Protein AF-0000000084832761 (afdb_homodimer)

Nearest PDB structures (foldseek):
  3ec8-assembly1_A  TM=8.505E-01  e=4.143E-14  Homo sapiens
  5kho-assembly1_B  TM=9.177E-01  e=2.989E-11  Homo sapiens
  5khq-assembly1_A  TM=9.335E-01  e=3.124E-09  Homo sapiens
  1wxa-assembly1_A  TM=7.661E-01  e=5.874E-05  Mus musculus
  7kcn-assembly1_A-2  TM=3.918E-01  e=4.429E+00  synthetic construct

Organism: Latimeria chalumnae (NCBI:txid7897)

InterPro domains:
  IPR000159 Ras-associating domain [PF00788] (60-158)
  IPR000159 Ras-associating domain [PS50200] (59-162)
  IPR000159 Ras-associating domain [SM00314] (59-162)
  IPR029071 Ubiquitin-like domain superfamily [SSF54236] (56-161)
  IPR052072 Vascular development regulator domain-containing protein [PTHR16027] (45-172)

pLDDT: mean 71.67, std 29.19, range [17.89, 98.12]

Radius of gyration: 39.28 Å; Cα contacts (8 Å, |Δi|>4): 521; chains: 2; bounding box: 71×228×61 Å

Structure (mmCIF, N/CA/C/O backbone):
data_AF-0000000084832761-model_v1
#
loop_
_entity.id
_entity.type
_entity.pdbx_description
1 polymer 'Ras-associating domain-containing protein'
#
loop_
_atom_site.group_PDB
_atom_site.id
_atom_site.type_symbol
_atom_site.label_atom_id
_atom_site.label_alt_id
_atom_site.label_comp_id
_atom_site.label_asym_id
_atom_site.label_entity_id
_atom_site.label_seq_id
_atom_site.pdbx_PDB_ins_code
_atom_site.Cartn_x
_atom_site.Cartn_y
_atom_site.Cartn_z
_atom_site.occupancy
_atom_site.B_iso_or_equiv
_atom_site.auth_seq_id
_atom_site.auth_comp_id
_atom_site.auth_asym_id
_atom_site.auth_atom_id
_atom_site.pdbx_PDB_model_num
ATOM 1 N N . MET A 1 1 ? 9.859 116.062 -25.422 1 20.66 1 MET A N 1
ATOM 2 C CA . MET A 1 1 ? 10.609 115.938 -26.672 1 20.66 1 MET A CA 1
ATOM 3 C C . MET A 1 1 ? 10.625 114.5 -27.125 1 20.66 1 MET A C 1
ATOM 5 O O . MET A 1 1 ? 9.57 113.875 -27.234 1 20.66 1 MET A O 1
ATOM 9 N N . PHE A 1 2 ? 11.93 114.125 -27.156 1 18.81 2 PHE A N 1
ATOM 10 C CA . PHE A 1 2 ? 12.578 113.312 -28.156 1 18.81 2 PHE A CA 1
ATOM 11 C C . PHE A 1 2 ? 12.016 111.875 -28.125 1 18.81 2 PHE A C 1
ATOM 13 O O . PHE A 1 2 ? 11.375 111.5 -27.156 1 18.81 2 PHE A O 1
ATOM 20 N N . TYR A 1 3 ? 12.914 111 -28.578 1 19.19 3 TYR A N 1
ATOM 21 C CA . TYR A 1 3 ? 13.156 110.125 -29.734 1 19.19 3 TYR A CA 1
ATOM 22 C C . TYR A 1 3 ? 12.898 108.688 -29.391 1 19.19 3 TYR A C 1
ATOM 24 O O . TYR A 1 3 ? 12.164 108 -30.109 1 19.19 3 TYR A O 1
ATOM 32 N N . GLY A 1 4 ? 13.953 108.062 -28.781 1 19.3 4 GLY A N 1
ATOM 33 C CA . GLY A 1 4 ? 14.781 107 -29.391 1 19.3 4 GLY A CA 1
ATOM 34 C C . GLY A 1 4 ? 14.109 105.625 -29.406 1 19.3 4 GLY A C 1
ATOM 35 O O . GLY A 1 4 ? 13.07 105.438 -28.781 1 19.3 4 GLY A O 1
ATOM 36 N N . SER A 1 5 ? 14.977 104.562 -29.25 1 21.53 5 SER A N 1
ATOM 37 C CA . SER A 1 5 ? 15.469 103.5 -30.125 1 21.53 5 SER A CA 1
ATOM 38 C C . SER A 1 5 ? 14.633 102.25 -30 1 21.53 5 SER A C 1
ATOM 40 O O . SER A 1 5 ? 13.68 102.188 -29.219 1 21.53 5 SER A O 1
ATOM 42 N N . PRO A 1 6 ? 15.43 101.125 -29.594 1 25.83 6 PRO A N 1
ATOM 43 C CA . PRO A 1 6 ? 15.773 99.938 -30.312 1 25.83 6 PRO A CA 1
ATOM 44 C C . PRO A 1 6 ? 14.773 98.812 -30.062 1 25.83 6 PRO A C 1
ATOM 46 O O . PRO A 1 6 ? 14.148 98.75 -29 1 25.83 6 PRO A O 1
ATOM 49 N N . MET A 1 7 ? 14.398 98.062 -31.094 1 25.31 7 MET A N 1
ATOM 50 C CA . MET A 1 7 ? 13.414 97.125 -31.625 1 25.31 7 MET A CA 1
ATOM 51 C C . MET A 1 7 ? 13.602 95.75 -31.047 1 25.31 7 MET A C 1
ATOM 53 O O . MET A 1 7 ? 12.914 94.812 -31.438 1 25.31 7 MET A O 1
ATOM 57 N N . SER A 1 8 ? 14.734 95.562 -30.219 1 22.39 8 SER A N 1
ATOM 58 C CA . SER A 1 8 ? 15.344 94.25 -30.438 1 22.39 8 SER A CA 1
ATOM 59 C C . SER A 1 8 ? 14.312 93.125 -30.359 1 22.39 8 SER A C 1
ATOM 61 O O . SER A 1 8 ? 13.305 93.25 -29.656 1 22.39 8 SER A O 1
ATOM 63 N N . MET A 1 9 ? 14.633 92 -30.938 1 23.59 9 MET A N 1
ATOM 64 C CA . MET A 1 9 ? 14.188 90.938 -31.766 1 23.59 9 MET A CA 1
ATOM 65 C C . MET A 1 9 ? 13.602 89.812 -30.906 1 23.59 9 MET A C 1
ATOM 67 O O . MET A 1 9 ? 12.703 89.062 -31.359 1 23.59 9 MET A O 1
ATOM 71 N N . SER A 1 10 ? 14.273 89.438 -29.734 1 25.17 10 SER A N 1
ATOM 72 C CA . SER A 1 10 ? 14.602 88 -29.719 1 25.17 10 SER A CA 1
ATOM 73 C C . SER A 1 10 ? 13.336 87.125 -29.719 1 25.17 10 SER A C 1
ATOM 75 O O . SER A 1 10 ? 12.312 87.562 -29.172 1 25.17 10 SER A O 1
ATOM 77 N N . PRO A 1 11 ? 13.516 85.812 -30.219 1 28.62 11 PRO A N 1
ATOM 78 C CA . PRO A 1 11 ? 12.703 84.875 -31.031 1 28.62 11 PRO A CA 1
ATOM 79 C C . PRO A 1 11 ? 11.586 84.25 -30.234 1 28.62 11 PRO A C 1
ATOM 81 O O . PRO A 1 11 ? 10.414 84.312 -30.609 1 28.62 11 PRO A O 1
ATOM 84 N N . PRO A 1 12 ? 11.922 82.938 -29.75 1 28.67 12 PRO A N 1
ATOM 85 C CA . PRO A 1 12 ? 11.289 81.688 -30.172 1 28.67 12 PRO A CA 1
ATOM 86 C C . PRO A 1 12 ? 10.047 81.312 -29.344 1 28.67 12 PRO A C 1
ATOM 88 O O . PRO A 1 12 ? 9.867 81.875 -28.25 1 28.67 12 PRO A O 1
ATOM 91 N N . PHE A 1 13 ? 9.297 80.312 -29.875 1 23.81 13 PHE A N 1
ATOM 92 C CA . PHE A 1 13 ? 7.969 79.688 -29.938 1 23.81 13 PHE A CA 1
ATOM 93 C C . PHE A 1 13 ? 7.625 79 -28.625 1 23.81 13 PHE A C 1
ATOM 95 O O . PHE A 1 13 ? 8.477 78.312 -28.016 1 23.81 13 PHE A O 1
ATOM 102 N N . LYS A 1 14 ? 6.715 79.5 -27.906 1 25.25 14 LYS A N 1
ATOM 103 C CA . LYS A 1 14 ? 5.988 79.312 -26.656 1 25.25 14 LYS A CA 1
ATOM 104 C C . LYS A 1 14 ? 5.281 77.938 -26.656 1 25.25 14 LYS A C 1
ATOM 106 O O . LYS A 1 14 ? 4.102 77.812 -26.328 1 25.25 14 LYS A O 1
ATOM 111 N N . ASN A 1 15 ? 5.887 76.875 -27.391 1 22.03 15 ASN A N 1
ATOM 112 C CA . ASN A 1 15 ? 5.02 75.75 -27.594 1 22.03 15 ASN A CA 1
ATOM 113 C C . ASN A 1 15 ? 4.48 75.188 -26.281 1 22.03 15 ASN A C 1
ATOM 115 O O . ASN A 1 15 ? 5.23 74.625 -25.484 1 22.03 15 ASN A O 1
ATOM 119 N N . LYS A 1 16 ? 3.639 75.812 -25.609 1 25.03 16 LYS A N 1
ATOM 120 C CA . LYS A 1 16 ? 3.092 75.5 -24.297 1 25.03 16 LYS A CA 1
ATOM 121 C C . LYS A 1 16 ? 2.35 74.125 -24.344 1 25.03 16 LYS A C 1
ATOM 123 O O . LYS A 1 16 ? 1.482 73.875 -23.516 1 25.03 16 LYS A O 1
ATOM 128 N N . PHE A 1 17 ? 2.5 73.312 -25.469 1 25.95 17 PHE A N 1
ATOM 129 C CA . PHE A 1 17 ? 1.495 72.25 -25.578 1 25.95 17 PHE A CA 1
ATOM 130 C C . PHE A 1 17 ? 1.345 71.5 -24.266 1 25.95 17 PHE A C 1
ATOM 132 O O . PHE A 1 17 ? 2.336 71.062 -23.672 1 25.95 17 PHE A O 1
ATOM 139 N N . LYS A 1 18 ? 0.222 71.625 -23.609 1 24.86 18 LYS A N 1
ATOM 140 C CA . LYS A 1 18 ? -0.462 71.188 -22.391 1 24.86 18 LYS A CA 1
ATOM 141 C C . LYS A 1 18 ? -0.295 69.688 -22.156 1 24.86 18 LYS A C 1
ATOM 143 O O . LYS A 1 18 ? 0.035 68.938 -23.078 1 24.86 18 LYS A O 1
ATOM 148 N N . ARG A 1 19 ? -1.208 69.062 -21.172 1 25.25 19 ARG A N 1
ATOM 149 C CA . ARG A 1 19 ? -1.372 68.312 -19.953 1 25.25 19 ARG A CA 1
ATOM 150 C C . ARG A 1 19 ? -1.728 66.875 -20.25 1 25.25 19 ARG A C 1
ATOM 152 O O . ARG A 1 19 ? -2.053 66.125 -19.344 1 25.25 19 ARG A O 1
ATOM 159 N N . GLN A 1 20 ? -1.959 66.438 -21.453 1 22.81 20 GLN A N 1
ATOM 160 C CA . GLN A 1 20 ? -2.908 65.312 -21.594 1 22.81 20 GLN A CA 1
ATOM 161 C C . GLN A 1 20 ? -2.418 64.062 -20.844 1 22.81 20 GLN A C 1
ATOM 163 O O . GLN A 1 20 ? -3.186 63.156 -20.609 1 22.81 20 GLN A O 1
ATOM 168 N N . SER A 1 21 ? -1.138 63.812 -20.781 1 22.41 21 SER A N 1
ATOM 169 C CA . SER A 1 21 ? -0.785 62.438 -21.062 1 22.41 21 SER A CA 1
ATOM 170 C C . SER A 1 21 ? -1.467 61.469 -20.078 1 22.41 21 SER A C 1
ATOM 172 O O . SER A 1 21 ? -2.18 60.562 -20.484 1 22.41 21 SER A O 1
ATOM 174 N N . ARG A 1 22 ? -0.544 60.531 -19.391 1 24.66 22 ARG A N 1
ATOM 175 C CA . ARG A 1 22 ? -0.3 59.094 -19.219 1 24.66 22 ARG A CA 1
ATOM 176 C C . ARG A 1 22 ? -0.946 58.594 -17.953 1 24.66 22 ARG A C 1
ATOM 178 O O . ARG A 1 22 ? -0.439 58.812 -16.844 1 24.66 22 ARG A O 1
ATOM 185 N N . THR A 1 23 ? -2.119 58.812 -17.656 1 26.36 23 THR A N 1
ATOM 186 C CA . THR A 1 23 ? -2.682 58.219 -16.438 1 26.36 23 THR A CA 1
ATOM 187 C C . THR A 1 23 ? -2.422 56.719 -16.391 1 26.36 23 THR A C 1
ATOM 189 O O . THR A 1 23 ? -2.902 55.969 -17.25 1 26.36 23 THR A O 1
ATOM 192 N N . PHE A 1 24 ? -1.288 56.25 -16 1 24.88 24 PHE A N 1
ATOM 193 C CA . PHE A 1 24 ? -0.752 54.906 -15.734 1 24.88 24 PHE A CA 1
ATOM 194 C C . PHE A 1 24 ? -1.707 54.125 -14.859 1 24.88 24 PHE A C 1
ATOM 196 O O . PHE A 1 24 ? -2.131 54.594 -13.797 1 24.88 24 PHE A O 1
ATOM 203 N N . THR A 1 25 ? -2.578 53.188 -15.477 1 26.41 25 THR A N 1
ATOM 204 C CA . THR A 1 25 ? -3.355 52.031 -15.016 1 26.41 25 THR A CA 1
ATOM 205 C C . THR A 1 25 ? -2.602 51.281 -13.938 1 26.41 25 THR A C 1
ATOM 207 O O . THR A 1 25 ? -1.566 50.656 -14.203 1 26.41 25 THR A O 1
ATOM 210 N N . GLN A 1 26 ? -2.385 51.844 -12.781 1 23.44 26 GLN A N 1
ATOM 211 C CA . GLN A 1 26 ? -1.93 51.125 -11.594 1 23.44 26 GLN A CA 1
ATOM 212 C C . GLN A 1 26 ? -2.57 49.75 -11.516 1 23.44 26 GLN A C 1
ATOM 214 O O . GLN A 1 26 ? -3.795 49.625 -11.445 1 23.44 26 GLN A O 1
ATOM 219 N N . VAL A 1 27 ? -2.074 48.719 -12.18 1 27.94 27 VAL A N 1
ATOM 220 C CA . VAL A 1 27 ? -2.195 47.281 -12.055 1 27.94 27 VAL A CA 1
ATOM 221 C C . VAL A 1 27 ? -2.209 46.875 -10.578 1 27.94 27 VAL A C 1
ATOM 223 O O . VAL A 1 27 ? -1.194 47 -9.891 1 27.94 27 VAL A O 1
ATOM 226 N N . LEU A 1 28 ? -3.211 47.219 -9.797 1 25.67 28 LEU A N 1
ATOM 227 C CA . LEU A 1 28 ? -3.486 46.719 -8.461 1 25.67 28 LEU A CA 1
ATOM 228 C C . LEU A 1 28 ? -3.162 45.219 -8.375 1 25.67 28 LEU A C 1
ATOM 230 O O . LEU A 1 28 ? -3.783 44.406 -9.062 1 25.67 28 LEU A O 1
ATOM 234 N N . ASN A 1 29 ? -1.896 44.875 -8.195 1 26.03 29 ASN A N 1
ATOM 235 C CA . ASN A 1 29 ? -1.322 43.625 -7.695 1 26.03 29 ASN A CA 1
ATOM 236 C C . ASN A 1 29 ? -2.131 43.062 -6.527 1 26.03 29 ASN A C 1
ATOM 238 O O . ASN A 1 29 ? -2.203 43.688 -5.465 1 26.03 29 ASN A O 1
ATOM 242 N N . ARG A 1 30 ? -3.342 42.406 -6.773 1 25.52 30 ARG A N 1
ATOM 243 C CA . ARG A 1 30 ? -4.152 41.531 -5.914 1 25.52 30 ARG A CA 1
ATOM 244 C C . ARG A 1 30 ? -3.279 40.719 -4.973 1 25.52 30 ARG A C 1
ATOM 246 O O . ARG A 1 30 ? -2.578 39.812 -5.41 1 25.52 30 ARG A O 1
ATOM 253 N N . THR A 1 31 ? -2.631 41.344 -4.062 1 27.92 31 THR A N 1
ATOM 254 C CA . THR A 1 31 ? -2.082 40.719 -2.875 1 27.92 31 THR A CA 1
ATOM 255 C C . THR A 1 31 ? -3.092 39.719 -2.275 1 27.92 31 THR A C 1
ATOM 257 O O . THR A 1 31 ? -4.172 40.125 -1.84 1 27.92 31 THR A O 1
ATOM 260 N N . LEU A 1 32 ? -3.26 38.531 -2.854 1 28.3 32 LEU A N 1
ATOM 261 C CA . LEU A 1 32 ? -3.959 37.344 -2.34 1 28.3 32 LEU A CA 1
ATOM 262 C C . LEU A 1 32 ? -3.76 37.219 -0.833 1 28.3 32 LEU A C 1
ATOM 264 O O . LEU A 1 32 ? -2.66 36.906 -0.374 1 28.3 32 LEU A O 1
ATOM 268 N N . SER A 1 33 ? -4.219 38.094 -0.052 1 26.86 33 SER A N 1
ATOM 269 C CA . SER A 1 33 ? -4.266 38 1.402 1 26.86 33 SER A CA 1
ATOM 270 C C . SER A 1 33 ? -4.805 36.625 1.847 1 26.86 33 SER A C 1
ATOM 272 O O . SER A 1 33 ? -5.867 36.219 1.393 1 26.86 33 SER A O 1
ATOM 274 N N . TYR A 1 34 ? -4.004 35.656 2.309 1 25.69 34 TYR A N 1
ATOM 275 C CA . TYR A 1 34 ? -3.986 34.344 2.955 1 25.69 34 TYR A CA 1
ATOM 276 C C . TYR A 1 34 ? -4.969 34.312 4.117 1 25.69 34 TYR A C 1
ATOM 278 O O . TYR A 1 34 ? -5.102 33.281 4.785 1 25.69 34 TYR A O 1
ATOM 286 N N . ARG A 1 35 ? -5.566 35.281 4.793 1 26.88 35 ARG A N 1
ATOM 287 C CA . ARG A 1 35 ? -6.324 35.25 6.039 1 26.88 35 ARG A CA 1
ATOM 288 C C . ARG A 1 35 ? -7.652 34.531 5.848 1 26.88 35 ARG A C 1
ATOM 290 O O . ARG A 1 35 ? -8.156 33.875 6.777 1 26.88 35 ARG A O 1
ATOM 297 N N . ASP A 1 36 ? -8.539 35.031 4.945 1 30.02 36 ASP A N 1
ATOM 298 C CA . ASP A 1 36 ? -9.977 34.812 5.047 1 30.02 36 ASP A CA 1
ATOM 299 C C . ASP A 1 36 ? -10.32 33.312 4.871 1 30.02 36 ASP A C 1
ATOM 301 O O . ASP A 1 36 ? -11.477 32.969 4.594 1 30.02 36 ASP A O 1
ATOM 305 N N . ARG A 1 37 ? -9.555 32.5 4.348 1 29 37 ARG A N 1
ATOM 306 C CA . ARG A 1 37 ? -10.117 31.188 4.121 1 29 37 ARG A CA 1
ATOM 307 C C . ARG A 1 37 ? -10.555 30.547 5.434 1 29 37 ARG A C 1
ATOM 309 O O . ARG A 1 37 ? -10.352 29.359 5.648 1 29 37 ARG A O 1
ATOM 316 N N . CYS A 1 38 ? -10.867 31.297 6.527 1 28.33 38 CYS A N 1
ATOM 317 C CA . CYS A 1 38 ? -11.281 30.734 7.812 1 28.33 38 CYS A CA 1
ATOM 318 C C . CYS A 1 38 ? -12.586 29.953 7.68 1 28.33 38 CYS A C 1
ATOM 320 O O . CYS A 1 38 ? -12.688 28.828 8.141 1 28.33 38 CYS A O 1
ATOM 322 N N . SER A 1 39 ? -13.93 30.531 7.926 1 28.84 39 SER A N 1
ATOM 323 C CA . SER A 1 39 ? -15.07 30.25 8.789 1 28.84 39 SER A CA 1
ATOM 324 C C . SER A 1 39 ? -16 29.219 8.141 1 28.84 39 SER A C 1
ATOM 326 O O . SER A 1 39 ? -16.453 28.281 8.805 1 28.84 39 SER A O 1
ATOM 328 N N . VAL A 1 40 ? -17.016 29.719 7.266 1 31.31 40 VAL A N 1
ATOM 329 C CA . VAL A 1 40 ? -18.406 29.266 7.148 1 31.31 40 VAL A CA 1
ATOM 330 C C . VAL A 1 40 ? -18.422 27.906 6.426 1 31.31 40 VAL A C 1
ATOM 332 O O . VAL A 1 40 ? -19.453 27.531 5.844 1 31.31 40 VAL A O 1
ATOM 335 N N . ALA A 1 41 ? -17.469 27.328 5.906 1 31.58 41 ALA A N 1
ATOM 336 C CA . ALA A 1 41 ? -17.766 26.172 5.055 1 31.58 41 ALA A CA 1
ATOM 337 C C . ALA A 1 41 ? -18.578 25.125 5.809 1 31.58 41 ALA A C 1
ATOM 339 O O . ALA A 1 41 ? -18.203 24.719 6.91 1 31.58 41 ALA A O 1
ATOM 340 N N . GLY A 1 42 ? -19.875 25.031 5.723 1 32.91 42 GLY A N 1
ATOM 341 C CA . GLY A 1 42 ? -20.75 23.969 6.195 1 32.91 42 GLY A CA 1
ATOM 342 C C . GLY A 1 42 ? -20.078 22.609 6.227 1 32.91 42 GLY A C 1
ATOM 343 O O . GLY A 1 42 ? -19.578 22.141 5.203 1 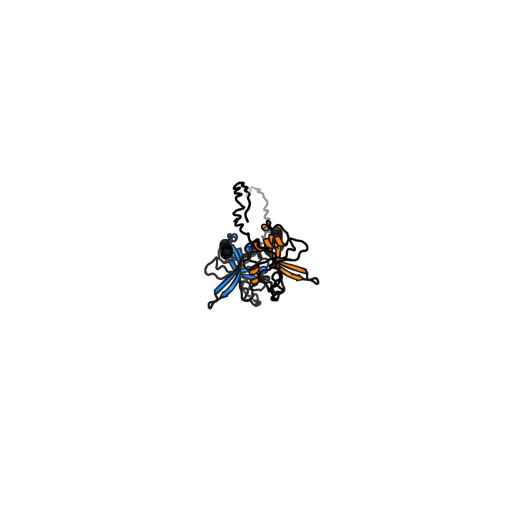32.91 42 GLY A O 1
ATOM 344 N N . ILE A 1 43 ? -19.391 22.172 7.305 1 35.03 43 ILE A N 1
ATOM 345 C CA . ILE A 1 43 ? -18.766 20.938 7.758 1 35.03 43 ILE A CA 1
ATOM 346 C C . ILE A 1 43 ? -19.609 19.75 7.328 1 35.03 43 ILE A C 1
ATOM 348 O O . ILE A 1 43 ? -20.719 19.547 7.844 1 35.03 43 ILE A O 1
ATOM 352 N N . ILE A 1 44 ? -20.109 19.625 6.16 1 37.5 44 ILE A N 1
ATOM 353 C CA . ILE A 1 44 ? -20.734 18.328 5.98 1 37.5 44 ILE A CA 1
ATOM 354 C C . ILE A 1 44 ? -20.078 17.297 6.898 1 37.5 44 ILE A C 1
ATOM 356 O O . ILE A 1 44 ? -18.859 17.141 6.887 1 37.5 44 ILE A O 1
ATOM 360 N N . GLN A 1 45 ? -20.594 17.031 8.086 1 37.97 45 GLN A N 1
ATOM 361 C CA . GLN A 1 45 ? -20.219 16.031 9.07 1 37.97 45 GLN A CA 1
ATOM 362 C C . GLN A 1 45 ? -19.75 14.742 8.383 1 37.97 45 GLN A C 1
ATOM 364 O O . GLN A 1 45 ? -20.562 13.93 7.957 1 37.97 45 GLN A O 1
ATOM 369 N N . VAL A 1 46 ? -19 14.758 7.363 1 44.34 46 VAL A N 1
ATOM 370 C CA . VAL A 1 46 ? -18.438 13.508 6.844 1 44.34 46 VAL A CA 1
ATOM 371 C C . VAL A 1 46 ? -18.031 12.609 8 1 44.34 46 VAL A C 1
ATOM 373 O O . VAL A 1 46 ? -17.281 13.023 8.883 1 44.34 46 VAL A O 1
ATOM 376 N N . ILE A 1 47 ? -18.922 11.812 8.445 1 47.06 47 ILE A N 1
ATOM 377 C CA . ILE A 1 47 ? -18.703 10.828 9.492 1 47.06 47 ILE A CA 1
ATOM 378 C C . ILE A 1 47 ? -17.297 10.234 9.359 1 47.06 47 ILE A C 1
ATOM 380 O O . ILE A 1 47 ? -16.953 9.664 8.32 1 47.06 47 ILE A O 1
ATOM 384 N N . ASP A 1 48 ? -16.328 10.781 10.008 1 57.81 48 ASP A N 1
ATOM 385 C CA . ASP A 1 48 ? -14.938 10.359 10.141 1 57.81 48 ASP A CA 1
ATOM 386 C C . ASP A 1 48 ? -14.852 8.852 10.383 1 57.81 48 ASP A C 1
ATOM 388 O O . ASP A 1 48 ? -15.539 8.32 11.258 1 57.81 48 ASP A O 1
ATOM 392 N N . ASP A 1 49 ? -14.531 8.055 9.32 1 67.88 49 ASP A N 1
ATOM 393 C CA . ASP A 1 49 ? -14.195 6.66 9.578 1 67.88 49 ASP A CA 1
ATOM 394 C C . ASP A 1 49 ? -13.148 6.547 10.68 1 67.88 49 ASP A C 1
ATOM 396 O O . ASP A 1 49 ? -12.008 6.992 10.508 1 67.88 49 ASP A O 1
ATOM 400 N N . PRO A 1 50 ? -13.562 6.098 11.875 1 74.5 50 PRO A N 1
ATOM 401 C CA . PRO A 1 50 ? -12.625 5.992 12.992 1 74.5 50 PRO A CA 1
ATOM 402 C C . PRO A 1 50 ? -11.367 5.203 12.641 1 74.5 50 PRO A C 1
ATOM 404 O O . PRO A 1 50 ? -10.344 5.324 13.32 1 74.5 50 PRO A O 1
ATOM 407 N N . ALA A 1 51 ? -11.477 4.445 11.5 1 84.69 51 ALA A N 1
ATOM 408 C CA . ALA A 1 51 ? -10.32 3.641 11.117 1 84.69 51 ALA A CA 1
ATOM 409 C C . ALA A 1 51 ? -9.32 4.469 10.312 1 84.69 51 ALA A C 1
ATOM 411 O O . ALA A 1 51 ? -8.18 4.055 10.125 1 84.69 51 ALA A O 1
ATOM 412 N N . GLU A 1 52 ? -9.836 5.605 9.852 1 82.12 52 GLU A N 1
ATOM 413 C CA . GLU A 1 52 ? -8.945 6.492 9.102 1 82.12 52 GLU A CA 1
ATOM 414 C C . GLU A 1 52 ? -8.531 7.695 9.945 1 82.12 52 GLU A C 1
ATOM 416 O O . GLU A 1 52 ? -9.18 8.742 9.906 1 82.12 52 GLU A O 1
ATOM 421 N N . LEU A 1 53 ? -7.387 7.609 10.523 1 78.12 53 LEU A N 1
ATOM 422 C CA . LEU A 1 53 ? -6.98 8.625 11.492 1 78.12 53 LEU A CA 1
ATOM 423 C C . LEU A 1 53 ? -6.422 9.852 10.781 1 78.12 53 LEU A C 1
ATOM 425 O O . LEU A 1 53 ? -6.32 10.93 11.383 1 78.12 53 LEU A O 1
ATOM 429 N N . SER A 1 54 ? -6.188 9.617 9.492 1 77.62 54 SER A N 1
ATOM 430 C CA . SER A 1 54 ? -5.539 10.703 8.766 1 77.62 54 SER A CA 1
ATOM 431 C C . SER A 1 54 ? -6.559 11.523 7.973 1 77.62 54 SER A C 1
ATOM 433 O O . SER A 1 54 ? -6.238 12.602 7.469 1 77.62 54 SER A O 1
ATOM 435 N N . THR A 1 55 ? -7.617 11 7.391 1 69.12 55 THR A N 1
ATOM 436 C CA . THR A 1 55 ? -8.445 11.766 6.465 1 69.12 55 THR A CA 1
ATOM 437 C C . THR A 1 55 ? -9.812 12.055 7.082 1 69.12 55 THR A C 1
ATOM 439 O O . THR A 1 55 ? -10.352 11.234 7.824 1 69.12 55 THR A O 1
ATOM 442 N N . GLN A 1 56 ? -10.094 13.312 7.012 1 53.91 56 GLN A N 1
ATOM 443 C CA . GLN A 1 56 ? -11.492 13.695 7.176 1 53.91 56 GLN A CA 1
ATOM 444 C C . GLN A 1 56 ? -12.234 13.625 5.844 1 53.91 56 GLN A C 1
ATOM 446 O O . GLN A 1 56 ? -11.719 14.062 4.812 1 53.91 56 GLN A O 1
ATOM 451 N N . ILE A 1 57 ? -12.797 12.453 5.27 1 47.78 57 ILE A N 1
ATOM 452 C CA . ILE A 1 57 ? -13.453 12.133 4.008 1 47.78 57 ILE A CA 1
ATOM 453 C C . ILE A 1 57 ? -13.906 13.422 3.318 1 47.78 57 ILE A C 1
ATOM 455 O O . ILE A 1 57 ? -14.398 13.383 2.188 1 47.78 57 ILE A O 1
ATOM 459 N N . SER A 1 58 ? -14.266 14.492 3.658 1 43.84 58 SER A N 1
ATOM 460 C CA . SER A 1 58 ? -15.008 15.352 2.748 1 43.84 58 SER A CA 1
ATOM 461 C C . SER A 1 58 ? -14.195 15.664 1.496 1 43.84 58 SER A C 1
ATOM 463 O O . SER A 1 58 ? -12.992 15.391 1.444 1 43.84 58 SER A O 1
ATOM 465 N N . ALA A 1 59 ? -14.312 16.781 0.439 1 46.28 59 ALA A N 1
ATOM 466 C CA . ALA A 1 59 ? -13.773 17.375 -0.78 1 46.28 59 ALA A CA 1
ATOM 467 C C . ALA A 1 59 ? -12.242 17.359 -0.771 1 46.28 59 ALA A C 1
ATOM 469 O O . ALA A 1 59 ? -11.625 17.172 0.28 1 46.28 59 ALA A O 1
ATOM 470 N N . PRO A 1 60 ? -11.352 17.922 -1.817 1 54.81 60 PRO A N 1
ATOM 471 C CA . PRO A 1 60 ? -9.969 18.359 -1.689 1 54.81 60 PRO A CA 1
ATOM 472 C C . PRO A 1 60 ? -9.594 18.734 -0.256 1 54.81 60 PRO A C 1
ATOM 474 O O . PRO A 1 60 ? -10.234 19.609 0.343 1 54.81 60 PRO A O 1
ATOM 477 N N . GLY A 1 61 ? -9.016 17.906 0.625 1 72.88 61 GLY A N 1
ATOM 478 C CA . GLY A 1 61 ? -9.156 17.719 2.061 1 72.88 61 GLY A CA 1
ATOM 479 C C . GLY A 1 61 ? -7.848 17.844 2.812 1 72.88 61 GLY A C 1
ATOM 480 O O . GLY A 1 61 ? -6.809 18.141 2.217 1 72.88 61 GLY A O 1
ATOM 481 N N . VAL A 1 62 ? -8.039 17.844 4.004 1 82.19 62 VAL A N 1
ATOM 482 C CA . VAL A 1 62 ? -6.988 17.969 5.012 1 82.19 62 VAL A CA 1
ATOM 483 C C . VAL A 1 62 ? -6.5 16.594 5.434 1 82.19 62 VAL A C 1
ATOM 485 O O . VAL A 1 62 ? -7.301 15.727 5.793 1 82.19 62 VAL A O 1
ATOM 488 N N . LEU A 1 63 ? -5.262 16.328 5.086 1 90.06 63 LEU A N 1
ATOM 489 C CA . LEU A 1 63 ? -4.598 15.117 5.562 1 90.06 63 LEU A CA 1
ATOM 490 C C . LEU A 1 63 ? -3.818 15.398 6.844 1 90.06 63 LEU A C 1
ATOM 492 O O . LEU A 1 63 ? -3.002 16.312 6.895 1 90.06 63 LEU A O 1
ATOM 496 N N . LYS A 1 64 ? -4.191 14.602 7.863 1 91.12 64 LYS A N 1
ATOM 497 C CA . LYS A 1 64 ? -3.404 14.68 9.086 1 91.12 64 LYS A CA 1
ATOM 498 C C . LYS A 1 64 ? -2.137 13.836 8.984 1 91.12 64 LYS A C 1
ATOM 500 O O . LYS A 1 64 ? -2.209 12.625 8.797 1 91.12 64 LYS A O 1
ATOM 505 N N . ILE A 1 65 ? -1.044 14.477 9.047 1 94.69 65 ILE A N 1
ATOM 506 C CA . ILE A 1 65 ? 0.229 13.766 8.953 1 94.69 65 ILE A CA 1
ATOM 507 C C . ILE A 1 65 ? 0.912 13.758 10.32 1 94.69 65 ILE A C 1
ATOM 509 O O . ILE A 1 65 ? 1.232 14.812 10.875 1 94.69 65 ILE A O 1
ATOM 513 N N . PHE A 1 66 ? 1.116 12.547 10.828 1 95 66 PHE A N 1
ATOM 514 C CA . PHE A 1 66 ? 1.718 12.383 12.141 1 95 66 PHE A CA 1
ATOM 515 C C . PHE A 1 66 ? 3.238 12.445 12.055 1 95 66 PHE A C 1
ATOM 517 O O . PHE A 1 66 ? 3.842 11.789 11.203 1 95 66 PHE A O 1
ATOM 524 N N . GLY A 1 67 ? 3.83 13.211 12.828 1 95.12 67 GLY A N 1
ATOM 525 C CA . GLY A 1 67 ? 5.27 13.406 12.789 1 95.12 67 GLY A CA 1
ATOM 526 C C . GLY A 1 67 ? 5.961 13.062 14.094 1 95.12 67 GLY A C 1
ATOM 527 O O . GLY A 1 67 ? 6.938 13.703 14.477 1 95.12 67 GLY A O 1
ATOM 528 N N . ASP A 1 68 ? 5.484 12.078 14.812 1 87.19 68 ASP A N 1
ATOM 529 C CA . ASP A 1 68 ? 6.066 11.672 16.094 1 87.19 68 ASP A CA 1
ATOM 530 C C . ASP A 1 68 ? 7.535 11.281 15.922 1 87.19 68 ASP A C 1
ATOM 532 O O . ASP A 1 68 ? 8.336 11.445 16.844 1 87.19 68 ASP A O 1
ATOM 536 N N . GLY A 1 69 ? 7.906 10.859 14.797 1 83.06 69 GLY A N 1
ATOM 537 C CA . GLY A 1 69 ? 9.266 10.398 14.555 1 83.06 69 GLY A CA 1
ATOM 538 C C . GLY A 1 69 ? 10.219 11.523 14.188 1 83.06 69 GLY A C 1
ATOM 539 O O . GLY A 1 69 ? 11.438 11.328 14.18 1 83.06 69 GLY A O 1
ATOM 540 N N . ILE A 1 70 ? 9.734 12.664 13.922 1 87.75 70 ILE A N 1
ATOM 541 C CA . ILE A 1 70 ? 10.625 13.695 13.414 1 87.75 70 ILE A CA 1
ATOM 542 C C . ILE A 1 70 ? 10.555 14.93 14.32 1 87.75 70 ILE A C 1
ATOM 544 O O . ILE A 1 70 ? 11.406 15.812 14.242 1 87.75 70 ILE A O 1
ATOM 548 N N . CYS A 1 71 ? 9.484 15.039 15.031 1 79.44 71 CYS A N 1
ATOM 549 C CA . CYS A 1 71 ? 9.344 16.156 15.961 1 79.44 71 CYS A CA 1
ATOM 550 C C . CYS A 1 71 ? 8.75 15.688 17.281 1 79.44 71 CYS A C 1
ATOM 552 O O . CYS A 1 71 ? 7.621 15.195 17.328 1 79.44 71 CYS A O 1
ATOM 554 N N . SER A 1 72 ? 9.445 15.828 18.234 1 75.25 72 SER A N 1
ATOM 555 C CA . SER A 1 72 ? 9.023 15.383 19.562 1 75.25 72 SER A CA 1
ATOM 556 C C . SER A 1 72 ? 7.809 16.172 20.047 1 75.25 72 SER A C 1
ATOM 558 O O . SER A 1 72 ? 7.715 17.375 19.812 1 75.25 72 SER A O 1
ATOM 560 N N . GLY A 1 73 ? 6.902 15.375 20.672 1 68.88 73 GLY A N 1
ATOM 561 C CA . GLY A 1 73 ? 5.793 16.031 21.344 1 68.88 73 GLY A CA 1
ATOM 562 C C . GLY A 1 73 ? 4.648 16.391 20.422 1 68.88 73 GLY A C 1
ATOM 563 O O . GLY A 1 73 ? 3.641 16.953 20.859 1 68.88 73 GLY A O 1
ATOM 564 N N . THR A 1 74 ? 4.875 16.156 19.234 1 68.19 74 THR A N 1
ATOM 565 C CA . THR A 1 74 ? 3.828 16.547 18.297 1 68.19 74 THR A CA 1
ATOM 566 C C . THR A 1 74 ? 2.984 15.344 17.891 1 68.19 74 THR A C 1
ATOM 568 O O . THR A 1 74 ? 3.48 14.219 17.844 1 68.19 74 THR A O 1
ATOM 571 N N . ASN A 1 75 ? 1.762 15.781 17.75 1 86.44 75 ASN A N 1
ATOM 572 C CA . ASN A 1 75 ? 0.769 14.812 17.297 1 86.44 75 ASN A CA 1
ATOM 573 C C . ASN A 1 75 ? 0.709 14.75 15.766 1 86.44 75 ASN A C 1
ATOM 575 O O . ASN A 1 75 ? 1.546 14.102 15.133 1 86.44 75 ASN A O 1
ATOM 579 N N . TYR A 1 76 ? -0.075 15.562 15.219 1 92.62 76 TYR A N 1
ATOM 580 C CA . TYR A 1 76 ? -0.172 15.586 13.766 1 92.62 76 TYR A CA 1
ATOM 581 C C . TYR A 1 76 ? -0.279 17.016 13.25 1 92.62 76 TYR A C 1
ATOM 583 O O . TYR A 1 76 ? -0.589 17.938 14.016 1 92.62 76 TYR A O 1
ATOM 591 N N . LYS A 1 77 ? 0.169 17.25 12 1 91.75 77 LYS A N 1
ATOM 592 C CA . LYS A 1 77 ? -0.123 18.469 11.258 1 91.75 77 LYS A CA 1
ATOM 593 C C . LYS A 1 77 ? -1.085 18.203 10.109 1 91.75 77 LYS A C 1
ATOM 595 O O . LYS A 1 77 ? -0.989 17.156 9.445 1 91.75 77 LYS A O 1
ATOM 600 N N . SER A 1 78 ? -1.971 19.281 9.945 1 89 78 SER A N 1
ATOM 601 C CA . SER A 1 78 ? -2.938 19.172 8.852 1 89 78 SER A CA 1
ATOM 602 C C . SER A 1 78 ? -2.375 19.75 7.559 1 89 78 SER A C 1
ATOM 604 O O . SER A 1 78 ? -1.857 20.875 7.547 1 89 78 SER A O 1
ATOM 606 N N . VAL A 1 79 ? -2.471 18.984 6.484 1 91.88 79 VAL A N 1
ATOM 607 C CA . VAL A 1 79 ? -1.993 19.406 5.176 1 91.88 79 VAL A CA 1
ATOM 608 C C . VAL A 1 79 ? -3.109 19.266 4.145 1 91.88 79 VAL A C 1
ATOM 610 O O . VAL A 1 79 ? -3.828 18.25 4.141 1 91.88 79 VAL A O 1
ATOM 613 N N . LEU A 1 80 ? -3.193 20.297 3.289 1 88 80 LEU A N 1
ATOM 614 C CA . LEU A 1 80 ? -4.176 20.188 2.217 1 88 80 LEU A CA 1
ATOM 615 C C . LEU A 1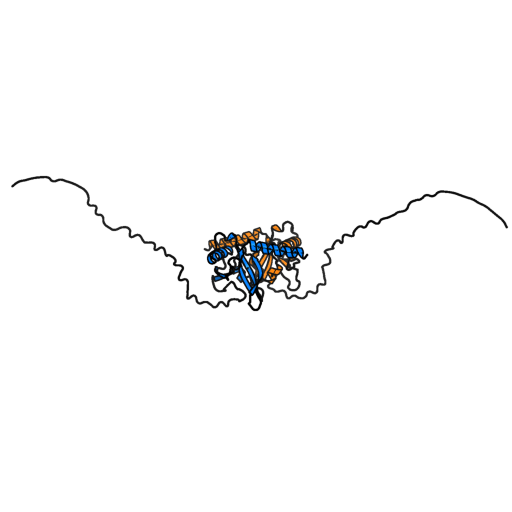 80 ? -3.721 19.172 1.163 1 88 80 LEU A C 1
ATOM 617 O O . LEU A 1 80 ? -2.555 19.188 0.758 1 88 80 LEU A O 1
ATOM 621 N N . ALA A 1 81 ? -4.695 18.375 0.841 1 90.44 81 ALA A N 1
ATOM 622 C CA . ALA A 1 81 ? -4.367 17.344 -0.137 1 90.44 81 ALA A CA 1
ATOM 623 C C . ALA A 1 81 ? -5.539 17.094 -1.083 1 90.44 81 ALA A C 1
ATOM 625 O O . ALA A 1 81 ? -6.699 17.281 -0.711 1 90.44 81 ALA A O 1
ATOM 626 N N . THR A 1 82 ? -5.211 16.734 -2.307 1 86.69 82 THR A N 1
ATOM 627 C CA . THR A 1 82 ? -6.16 16.266 -3.311 1 86.69 82 THR A CA 1
ATOM 628 C C . THR A 1 82 ? -5.84 14.836 -3.734 1 86.69 82 THR A C 1
ATOM 630 O O . THR A 1 82 ? -4.781 14.305 -3.387 1 86.69 82 THR A O 1
ATOM 633 N N . PRO A 1 83 ? -6.738 14.203 -4.367 1 88.38 83 PRO A N 1
ATOM 634 C CA . PRO A 1 83 ? -6.445 12.852 -4.848 1 88.38 83 PRO A CA 1
ATOM 635 C C . PRO A 1 83 ? -5.234 12.797 -5.777 1 88.38 83 PRO A C 1
ATOM 637 O O . PRO A 1 83 ? -4.691 11.719 -6.031 1 88.38 83 PRO A O 1
ATOM 640 N N . TYR A 1 84 ? -4.738 13.922 -6.211 1 89.81 84 TYR A N 1
ATOM 641 C CA . TYR A 1 84 ? -3.639 13.977 -7.164 1 89.81 84 TYR A CA 1
ATOM 642 C C . TYR A 1 84 ? -2.344 14.398 -6.484 1 89.81 84 TYR A C 1
ATOM 644 O O . TYR A 1 84 ? -1.269 14.336 -7.086 1 89.81 84 TYR A O 1
ATOM 652 N N . SER A 1 85 ? -2.482 14.781 -5.234 1 91.75 85 SER A N 1
ATOM 653 C CA . SER A 1 85 ? -1.279 15.18 -4.512 1 91.75 85 SER A CA 1
ATOM 654 C C . SER A 1 85 ? -0.337 14 -4.309 1 91.75 85 SER A C 1
ATOM 656 O O . SER A 1 85 ? -0.766 12.922 -3.896 1 91.75 85 SER A O 1
ATOM 658 N N . SER A 1 86 ? 0.931 14.227 -4.613 1 95.31 86 SER A N 1
ATOM 659 C CA . SER A 1 86 ? 1.925 13.18 -4.422 1 95.31 86 SER A CA 1
ATOM 660 C C . SER A 1 86 ? 2.424 13.141 -2.982 1 95.31 86 SER A C 1
ATOM 662 O O . SER A 1 86 ? 2.32 14.133 -2.26 1 95.31 86 SER A O 1
ATOM 664 N N . ALA A 1 87 ? 2.955 12.023 -2.672 1 97.06 87 ALA A N 1
ATOM 665 C CA . ALA A 1 87 ? 3.527 11.875 -1.337 1 97.06 87 ALA A CA 1
ATOM 666 C C . ALA A 1 87 ? 4.633 12.906 -1.099 1 97.06 87 ALA A C 1
ATOM 668 O O . ALA A 1 87 ? 4.699 13.516 -0.03 1 97.06 87 ALA A O 1
ATOM 669 N N . GLN A 1 88 ? 5.453 13.125 -2.068 1 97.06 88 GLN A N 1
ATOM 670 C CA . GLN A 1 88 ? 6.562 14.055 -1.896 1 97.06 88 GLN A CA 1
ATOM 671 C C . GLN A 1 88 ? 6.059 15.484 -1.684 1 97.06 88 GLN A C 1
ATOM 673 O O . GLN A 1 88 ? 6.617 16.234 -0.875 1 97.06 88 GLN A O 1
ATOM 678 N N . GLU A 1 89 ? 5.004 15.875 -2.383 1 96.25 89 GLU A N 1
ATOM 679 C CA . GLU A 1 89 ? 4.418 17.203 -2.195 1 96.25 89 GLU A CA 1
ATOM 680 C C . GLU A 1 89 ? 3.875 17.359 -0.778 1 96.25 89 GLU A C 1
ATOM 682 O O . GLU A 1 89 ? 4.059 18.422 -0.157 1 96.25 89 GLU A O 1
ATOM 687 N N . LEU A 1 90 ? 3.283 16.328 -0.304 1 96.44 90 LEU A N 1
ATOM 688 C CA . LEU A 1 90 ? 2.691 16.391 1.028 1 96.44 90 LEU A CA 1
ATOM 689 C C . LEU A 1 90 ? 3.771 16.391 2.104 1 96.44 90 LEU A C 1
ATOM 691 O O . LEU A 1 90 ? 3.619 17.031 3.145 1 96.44 90 LEU A O 1
ATOM 695 N N . VAL A 1 91 ? 4.859 15.68 1.834 1 97.88 91 VAL A N 1
ATOM 696 C CA . VAL A 1 91 ? 5.992 15.695 2.752 1 97.88 91 VAL A CA 1
ATOM 697 C C . VAL A 1 91 ? 6.559 17.109 2.854 1 97.88 91 VAL A C 1
ATOM 699 O O . VAL A 1 91 ? 6.82 17.594 3.953 1 97.88 91 VAL A O 1
ATOM 702 N N . LYS A 1 92 ? 6.723 17.75 1.745 1 97.88 92 LYS A N 1
ATOM 703 C CA . LYS A 1 92 ? 7.238 19.125 1.733 1 97.88 92 LYS A CA 1
ATOM 704 C C . LYS A 1 92 ? 6.348 20.047 2.551 1 97.88 92 LYS A C 1
ATOM 706 O O . LYS A 1 92 ? 6.844 20.844 3.361 1 97.88 92 LYS A O 1
ATOM 711 N N . GLU A 1 93 ? 5.062 19.922 2.357 1 96.12 93 GLU A N 1
ATOM 712 C CA . GLU A 1 93 ? 4.105 20.75 3.082 1 96.12 93 GLU A CA 1
ATOM 713 C C . GLU A 1 93 ? 4.125 20.438 4.574 1 96.12 93 GLU A C 1
ATOM 715 O O . GLU A 1 93 ? 4.027 21.344 5.406 1 96.12 93 GLU A O 1
ATOM 720 N N . ALA A 1 94 ? 4.234 19.188 4.902 1 95.81 94 ALA A N 1
ATOM 721 C CA . ALA A 1 94 ? 4.266 18.766 6.305 1 95.81 94 ALA A CA 1
ATOM 722 C C . ALA A 1 94 ? 5.512 19.312 7 1 95.81 94 ALA A C 1
ATOM 724 O O . ALA A 1 94 ? 5.434 19.812 8.125 1 95.81 94 ALA A O 1
ATOM 725 N N . LEU A 1 95 ? 6.645 19.156 6.285 1 96.69 95 LEU A N 1
ATOM 726 C CA . LEU A 1 95 ? 7.883 19.656 6.871 1 96.69 95 LEU A CA 1
ATOM 727 C C . LEU A 1 95 ? 7.777 21.156 7.168 1 96.69 95 LEU A C 1
ATOM 729 O O . LEU A 1 95 ? 8.211 21.609 8.227 1 96.69 95 LEU A O 1
ATOM 733 N N . GLU A 1 96 ? 7.191 21.844 6.262 1 95.56 96 GLU A N 1
ATOM 734 C CA . GLU A 1 96 ? 6.969 23.266 6.484 1 95.56 96 GLU A CA 1
ATOM 735 C C . GLU A 1 96 ? 6.098 23.5 7.715 1 95.56 96 GLU A C 1
ATOM 737 O O . GLU A 1 96 ? 6.406 24.359 8.547 1 95.56 96 GLU A O 1
ATOM 742 N N . ARG A 1 97 ? 5.066 22.75 7.867 1 93.81 97 ARG A N 1
ATOM 743 C CA . ARG A 1 97 ? 4.152 22.891 8.992 1 93.81 97 ARG A CA 1
ATOM 744 C C . ARG A 1 97 ? 4.836 22.5 10.305 1 93.81 97 ARG A C 1
ATOM 746 O O . ARG A 1 97 ? 4.508 23.047 11.367 1 93.81 97 ARG A O 1
ATOM 753 N N . TYR A 1 98 ? 5.781 21.625 10.273 1 94.19 98 TYR A N 1
ATOM 754 C CA . TYR A 1 98 ? 6.559 21.219 11.438 1 94.19 98 TYR A CA 1
ATOM 755 C C . TYR A 1 98 ? 7.742 22.156 11.656 1 94.19 98 TYR A C 1
ATOM 757 O O . TYR A 1 98 ? 8.57 21.922 12.539 1 94.19 98 TYR A O 1
ATOM 765 N N . SER A 1 99 ? 7.805 23.172 10.812 1 93.44 99 SER A N 1
ATOM 766 C CA . SER A 1 99 ? 8.883 24.156 10.891 1 93.44 99 SER A CA 1
ATOM 767 C C . SER A 1 99 ? 10.242 23.484 10.695 1 93.44 99 SER A C 1
ATOM 769 O O . SER A 1 99 ? 11.203 23.812 11.406 1 93.44 99 SER A O 1
ATOM 771 N N . LEU A 1 100 ? 10.25 22.531 9.812 1 92.75 100 LEU A N 1
ATOM 772 C CA . LEU A 1 100 ? 11.484 21.875 9.398 1 92.75 100 LEU A CA 1
ATOM 773 C C . LEU A 1 100 ? 11.852 22.266 7.969 1 92.75 100 LEU A C 1
ATOM 775 O O . LEU A 1 100 ? 11.062 22.922 7.273 1 92.75 100 LEU A O 1
ATOM 779 N N . CYS A 1 101 ? 13.039 21.984 7.574 1 91.56 101 CYS A N 1
ATOM 780 C CA . CYS A 1 101 ? 13.57 22.422 6.285 1 91.56 101 CYS A CA 1
ATOM 781 C C . CYS A 1 101 ? 12.938 21.625 5.148 1 91.56 101 CYS A C 1
ATOM 783 O O . CYS A 1 101 ? 13.258 20.453 4.941 1 91.56 101 CYS A O 1
ATOM 785 N N . LYS A 1 102 ? 12.148 22.266 4.402 1 89.44 102 LYS A N 1
ATOM 786 C CA . LYS A 1 102 ? 11.43 21.625 3.307 1 89.44 102 LYS A CA 1
ATOM 787 C C . LYS A 1 102 ? 12.383 21.219 2.188 1 89.44 102 LYS A C 1
ATOM 789 O O . LYS A 1 102 ? 12.086 20.312 1.406 1 89.44 102 LYS A O 1
ATOM 794 N N . THR A 1 103 ? 13.586 21.859 2.09 1 91.62 103 THR A N 1
ATOM 795 C CA . THR A 1 103 ? 14.555 21.516 1.055 1 91.62 103 THR A CA 1
ATOM 796 C C . THR A 1 103 ? 15.18 20.156 1.313 1 91.62 103 THR A C 1
ATOM 798 O O . THR A 1 103 ? 15.805 19.562 0.424 1 91.62 103 THR A O 1
ATOM 801 N N . GLN A 1 104 ? 14.953 19.656 2.586 1 94.69 104 GLN A N 1
ATOM 802 C CA . GLN A 1 104 ? 15.484 18.344 2.939 1 94.69 104 GLN A CA 1
ATOM 803 C C . GLN A 1 104 ? 14.406 17.266 2.824 1 94.69 104 GLN A C 1
ATOM 805 O O . GLN A 1 104 ? 14.516 16.203 3.438 1 94.69 104 GLN A O 1
ATOM 810 N N . ALA A 1 105 ? 13.359 17.547 2.045 1 96.12 105 ALA A N 1
ATOM 811 C CA . ALA A 1 105 ? 12.219 16.641 1.921 1 96.12 105 ALA A CA 1
ATOM 812 C C . ALA A 1 105 ? 12.672 15.258 1.441 1 96.12 105 ALA A C 1
ATOM 814 O O . ALA A 1 105 ? 12.047 14.242 1.771 1 96.12 105 ALA A O 1
ATOM 815 N N . GLY A 1 106 ? 13.742 15.227 0.723 1 97 106 GLY A N 1
ATOM 816 C CA . GLY A 1 106 ? 14.258 13.969 0.202 1 97 106 GLY A CA 1
ATOM 817 C C . GLY A 1 106 ? 14.703 13.016 1.29 1 97 106 GLY A C 1
ATOM 818 O O . GLY A 1 106 ? 14.859 11.82 1.044 1 97 106 GLY A O 1
ATOM 819 N N . LYS A 1 107 ? 14.93 13.469 2.488 1 97.25 107 LYS A N 1
ATOM 820 C CA . LYS A 1 107 ? 15.391 12.641 3.605 1 97.25 107 LYS A CA 1
ATOM 821 C C . LYS A 1 107 ? 14.219 12 4.332 1 97.25 107 LYS A C 1
ATOM 823 O O . LYS A 1 107 ? 14.414 11.148 5.207 1 97.25 107 LYS A O 1
ATOM 828 N N . PHE A 1 108 ? 13.023 12.398 3.859 1 97.75 108 PHE A N 1
ATOM 829 C CA . PHE A 1 108 ? 11.844 11.93 4.57 1 97.75 108 PHE A CA 1
ATOM 830 C C . PHE A 1 108 ? 10.914 11.164 3.637 1 97.75 108 PHE A C 1
ATOM 832 O O . PHE A 1 108 ? 11.016 11.281 2.414 1 97.75 108 PHE A O 1
ATOM 839 N N . VAL A 1 109 ? 10.094 10.406 4.285 1 98 109 VAL A N 1
ATOM 840 C CA . VAL A 1 109 ? 9.141 9.594 3.529 1 98 109 VAL A CA 1
ATOM 841 C C . VAL A 1 109 ? 7.801 9.555 4.254 1 98 109 VAL A C 1
ATOM 843 O O . VAL A 1 109 ? 7.754 9.555 5.488 1 98 109 VAL A O 1
ATOM 846 N N . LEU A 1 110 ? 6.738 9.672 3.49 1 97.94 110 LEU A N 1
ATOM 847 C CA . LEU A 1 110 ? 5.402 9.453 4.039 1 97.94 110 LEU A CA 1
ATOM 848 C C . LEU A 1 110 ? 5.102 7.961 4.152 1 97.94 110 LEU A C 1
ATOM 850 O O . LEU A 1 110 ? 5.324 7.207 3.203 1 97.94 110 LEU A O 1
ATOM 854 N N . CYS A 1 111 ? 4.605 7.551 5.309 1 98.12 111 CYS A N 1
ATOM 855 C CA . CYS A 1 111 ? 4.359 6.137 5.57 1 98.12 111 CYS A CA 1
ATOM 856 C C . CYS A 1 111 ? 2.875 5.875 5.805 1 98.12 111 CYS A C 1
ATOM 858 O O . CYS A 1 111 ? 2.199 6.656 6.473 1 98.12 111 CYS A O 1
ATOM 860 N N . ASP A 1 112 ? 2.402 4.852 5.148 1 97.75 112 ASP A N 1
ATOM 861 C CA . ASP A 1 112 ? 1.08 4.277 5.375 1 97.75 112 ASP A CA 1
ATOM 862 C C . ASP A 1 112 ? 1.115 3.238 6.492 1 97.75 112 ASP A C 1
ATOM 864 O O . ASP A 1 112 ? 1.568 2.111 6.289 1 97.75 112 ASP A O 1
ATOM 868 N N . VAL A 1 113 ? 0.544 3.629 7.691 1 97.19 113 VAL A N 1
ATOM 869 C CA . VAL A 1 113 ? 0.777 2.822 8.883 1 97.19 113 VAL A CA 1
ATOM 870 C C . VAL A 1 113 ? -0.548 2.26 9.391 1 97.19 113 VAL A C 1
ATOM 872 O O . VAL A 1 113 ? -1.513 3.004 9.586 1 97.19 113 VAL A O 1
ATOM 875 N N . ILE A 1 114 ? -0.556 0.982 9.547 1 97.38 114 ILE A N 1
ATOM 876 C CA . ILE A 1 114 ? -1.68 0.325 10.203 1 97.38 114 ILE A CA 1
ATOM 877 C C . ILE A 1 114 ? -1.317 0.01 11.656 1 97.38 114 ILE A C 1
ATOM 879 O O . ILE A 1 114 ? -0.208 -0.448 11.938 1 97.38 114 ILE A O 1
ATOM 883 N N . GLY A 1 115 ? -2.246 0.36 12.578 1 96.44 115 GLY A N 1
ATOM 884 C CA . GLY A 1 115 ? -2.068 0.087 13.992 1 96.44 115 GLY A CA 1
ATOM 885 C C . GLY A 1 115 ? -3.377 0.019 14.758 1 96.44 115 GLY A C 1
ATOM 886 O O . GLY A 1 115 ? -4.441 -0.148 14.156 1 96.44 115 GLY A O 1
ATOM 887 N N . LYS A 1 116 ? -3.242 -0.097 16.031 1 95 116 LYS A N 1
ATOM 888 C CA . LYS A 1 116 ? -4.395 -0.108 16.922 1 95 116 LYS A CA 1
ATOM 889 C C . LYS A 1 116 ? -4.078 0.606 18.234 1 95 116 LYS A C 1
ATOM 891 O O . LYS A 1 116 ? -2.91 0.77 18.594 1 95 116 LYS A O 1
ATOM 896 N N . PHE A 1 117 ? -5.156 1.126 18.766 1 92.12 117 PHE A N 1
ATOM 897 C CA . PHE A 1 117 ? -4.99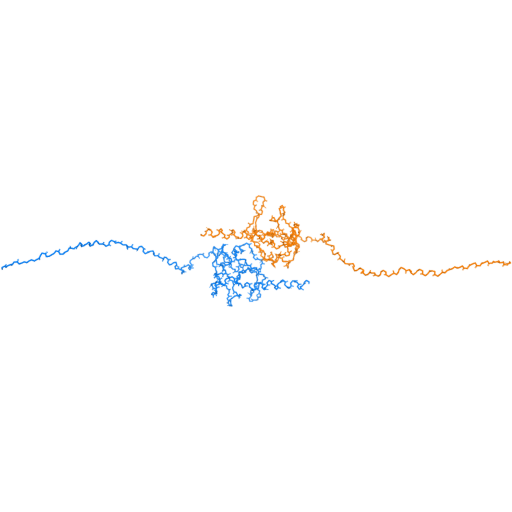6 1.665 20.109 1 92.12 117 PHE A CA 1
ATOM 898 C C . PHE A 1 117 ? -5.109 0.561 21.141 1 92.12 117 PHE A C 1
ATOM 900 O O . PHE A 1 117 ? -6.039 -0.248 21.109 1 92.12 117 PHE A O 1
ATOM 907 N N . GLU A 1 118 ? -4.094 0.52 21.953 1 91.38 118 GLU A N 1
ATOM 908 C CA . GLU A 1 118 ? -4.047 -0.549 22.953 1 91.38 118 GLU A CA 1
ATOM 909 C C . GLU A 1 118 ? -3.898 0.014 24.359 1 91.38 118 GLU A C 1
ATOM 911 O O . GLU A 1 118 ? -3.34 1.098 24.547 1 91.38 118 GLU A O 1
ATOM 916 N N . GLY A 1 119 ? -4.426 -0.824 25.344 1 88.5 119 GLY A N 1
ATOM 917 C CA . GLY A 1 119 ? -4.254 -0.489 26.75 1 88.5 119 GLY A CA 1
ATOM 918 C C . GLY A 1 119 ? -5.297 0.481 27.266 1 88.5 119 GLY A C 1
ATOM 919 O O . GLY A 1 119 ? -6.121 0.98 26.484 1 88.5 119 GLY A O 1
ATOM 920 N N . VAL A 1 120 ? -5.219 0.746 28.562 1 88.44 120 VAL A N 1
ATOM 921 C CA . VAL A 1 120 ? -6.172 1.608 29.266 1 88.44 120 VAL A CA 1
ATOM 922 C C . VAL A 1 120 ? -6.02 3.045 28.766 1 88.44 120 VAL A C 1
ATOM 924 O O . VAL A 1 120 ? -7.016 3.74 28.547 1 88.44 120 VAL A O 1
ATOM 927 N N . GLU A 1 121 ? -4.73 3.477 28.5 1 88.69 121 GLU A N 1
ATOM 928 C CA . GLU A 1 121 ? -4.453 4.84 28.062 1 88.69 121 GLU A CA 1
ATOM 929 C C . GLU A 1 121 ? -4.637 4.977 26.547 1 88.69 121 GLU A C 1
ATOM 931 O O . GLU A 1 121 ? -4.543 6.078 26 1 88.69 121 GLU A O 1
ATOM 936 N N . LYS A 1 122 ? -4.93 3.938 25.797 1 87.69 122 LYS A N 1
ATOM 937 C CA . LYS A 1 122 ? -5.184 3.922 24.359 1 87.69 122 LYS A CA 1
ATOM 938 C C . LYS A 1 122 ? -3.975 4.438 23.594 1 87.69 122 LYS A C 1
ATOM 940 O O . LYS A 1 122 ? -4.105 5.34 22.766 1 87.69 122 LYS A O 1
ATOM 945 N N . TYR A 1 123 ? -2.824 3.828 23.875 1 91.19 123 TYR A N 1
ATOM 946 C CA . TYR A 1 123 ? -1.624 4.23 23.156 1 91.19 123 TYR A CA 1
ATOM 947 C C . TYR A 1 123 ? -1.591 3.607 21.766 1 91.19 123 TYR A C 1
ATOM 949 O O . TYR A 1 123 ? -1.999 2.459 21.594 1 91.19 123 TYR A O 1
ATOM 957 N N . TRP A 1 124 ? -1.139 4.355 20.812 1 92 124 TRP A N 1
ATOM 958 C CA . TRP A 1 124 ? -1.006 3.895 19.438 1 92 124 TRP A CA 1
ATOM 959 C C . TRP A 1 124 ? 0.116 2.869 19.312 1 92 124 TRP A C 1
ATOM 961 O O . TRP A 1 124 ? 1.258 3.141 19.688 1 92 124 TRP A O 1
ATOM 971 N N . LYS A 1 125 ? -0.254 1.685 18.781 1 94.31 125 LYS A N 1
ATOM 972 C CA . LYS A 1 125 ? 0.72 0.635 18.5 1 94.31 125 LYS A CA 1
ATOM 973 C C . LYS A 1 125 ? 0.718 0.268 17.016 1 94.31 125 LYS A C 1
ATOM 975 O O . LYS A 1 125 ? -0.296 -0.194 16.5 1 94.31 125 LYS A O 1
ATOM 980 N N . MET A 1 126 ? 1.834 0.459 16.453 1 94.56 126 MET A N 1
ATOM 981 C CA . MET A 1 126 ? 1.986 0.144 15.031 1 94.56 126 MET A CA 1
ATOM 982 C C . MET A 1 126 ? 2.016 -1.364 14.805 1 94.56 126 MET A C 1
ATOM 984 O O . MET A 1 126 ? 2.707 -2.088 15.523 1 94.56 126 MET A O 1
ATOM 988 N N . GLU A 1 127 ? 1.186 -1.804 13.852 1 94.94 127 GLU A N 1
ATOM 989 C CA . GLU A 1 127 ? 1.225 -3.199 13.422 1 94.94 127 GLU A CA 1
ATOM 990 C C . GLU A 1 127 ? 2.127 -3.377 12.203 1 94.94 127 GLU A C 1
ATOM 992 O O . GLU A 1 127 ? 2.908 -4.328 12.141 1 94.94 127 GLU A O 1
ATOM 997 N N . CYS A 1 128 ? 2.039 -2.486 11.219 1 95 128 CYS A N 1
ATOM 998 C CA . CYS A 1 128 ? 2.832 -2.566 10 1 95 128 CYS A CA 1
ATOM 999 C C . CYS A 1 128 ? 2.924 -1.207 9.32 1 95 128 CYS A C 1
ATOM 1001 O O . CYS A 1 128 ? 1.989 -0.407 9.391 1 95 128 CYS A O 1
ATOM 1003 N N . LEU A 1 129 ? 4.074 -1.007 8.641 1 96.38 129 LEU A N 1
ATOM 1004 C CA . LEU A 1 129 ? 4.344 0.248 7.945 1 96.38 129 LEU A CA 1
ATOM 1005 C C . LEU A 1 129 ? 4.734 -0.006 6.492 1 96.38 129 LEU A C 1
ATOM 1007 O O . LEU A 1 129 ? 5.551 -0.886 6.211 1 96.38 129 LEU A O 1
ATOM 1011 N N . ARG A 1 130 ? 4.027 0.747 5.609 1 97.44 130 ARG A N 1
ATOM 1012 C CA . ARG A 1 130 ? 4.434 0.759 4.207 1 97.44 130 ARG A CA 1
ATOM 1013 C C . ARG A 1 130 ? 4.887 2.152 3.781 1 97.44 130 ARG A C 1
ATOM 1015 O O . ARG A 1 130 ? 4.141 3.123 3.926 1 97.44 130 ARG A O 1
ATOM 1022 N N . ALA A 1 131 ? 6.098 2.209 3.244 1 97.88 131 ALA A N 1
ATOM 1023 C CA . ALA A 1 131 ? 6.602 3.482 2.738 1 97.88 131 ALA A CA 1
ATOM 1024 C C . ALA A 1 131 ? 5.98 3.822 1.388 1 97.88 131 ALA A C 1
ATOM 1026 O O . ALA A 1 131 ? 5.922 2.975 0.493 1 97.88 131 ALA A O 1
ATOM 1027 N N . LEU A 1 132 ? 5.508 5.047 1.275 1 97.56 132 LEU A N 1
ATOM 1028 C CA . LEU A 1 132 ? 4.977 5.484 -0.011 1 97.56 132 LEU A CA 1
ATOM 1029 C C . LEU A 1 132 ? 6.098 5.965 -0.926 1 97.56 132 LEU A C 1
ATOM 1031 O O . LEU A 1 132 ? 7.02 6.648 -0.478 1 97.56 132 LEU A O 1
ATOM 1035 N N . GLY A 1 133 ? 6 5.559 -2.201 1 95.75 133 GLY A N 1
ATOM 1036 C CA . GLY A 1 133 ? 6.855 6.203 -3.184 1 95.75 133 GLY A CA 1
ATOM 1037 C C . GLY A 1 133 ? 6.562 7.684 -3.348 1 95.75 133 GLY A C 1
ATOM 1038 O O . GLY A 1 133 ? 5.449 8.133 -3.084 1 95.75 133 GLY A O 1
ATOM 1039 N N . ASP A 1 134 ? 7.531 8.383 -3.852 1 95.19 134 ASP A N 1
ATOM 1040 C CA . ASP A 1 134 ? 7.457 9.836 -3.953 1 95.19 134 ASP A CA 1
ATOM 1041 C C . ASP A 1 134 ? 6.277 10.266 -4.82 1 95.19 134 ASP A C 1
ATOM 1043 O O . ASP A 1 134 ? 5.668 11.312 -4.574 1 95.19 134 ASP A O 1
ATOM 1047 N N . ASN A 1 135 ? 5.898 9.477 -5.785 1 93.88 135 ASN A N 1
ATOM 1048 C CA . ASN A 1 135 ? 4.871 9.883 -6.742 1 93.88 135 ASN A CA 1
ATOM 1049 C C . ASN A 1 135 ? 3.527 9.234 -6.43 1 93.88 135 ASN A C 1
ATOM 1051 O O . ASN A 1 135 ? 2.543 9.469 -7.137 1 93.88 135 ASN A O 1
ATOM 1055 N N . GLU A 1 136 ? 3.496 8.422 -5.387 1 95.69 136 GLU A N 1
ATOM 1056 C CA . GLU A 1 136 ? 2.219 7.84 -4.984 1 95.69 136 GLU A CA 1
ATOM 1057 C C . GLU A 1 136 ? 1.298 8.891 -4.383 1 95.69 136 GLU A C 1
ATOM 1059 O O . GLU A 1 136 ? 1.755 9.961 -3.973 1 95.69 136 GLU A O 1
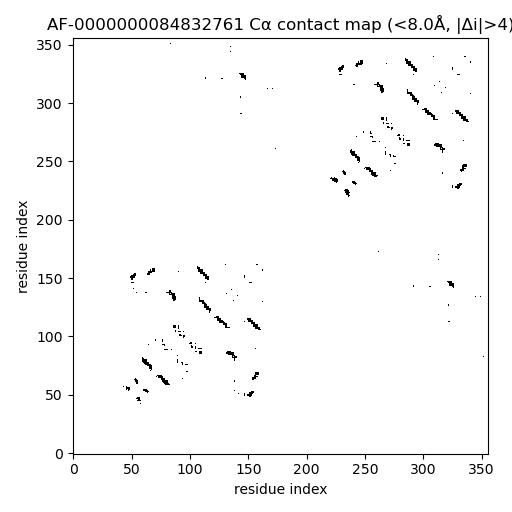ATOM 1064 N N . ARG A 1 137 ? 0.019 8.531 -4.402 1 93.62 137 ARG A N 1
ATOM 1065 C CA . ARG A 1 137 ? -1.007 9.492 -4.02 1 93.62 137 ARG A CA 1
ATOM 1066 C C . ARG A 1 137 ? -1.758 9.031 -2.777 1 93.62 137 ARG A C 1
ATOM 1068 O O . ARG A 1 137 ? -2.672 8.211 -2.867 1 93.62 137 ARG A O 1
ATOM 1075 N N . PRO A 1 138 ? -1.4 9.641 -1.652 1 94.94 138 PRO A N 1
ATOM 1076 C CA . PRO A 1 138 ? -1.868 9.133 -0.361 1 94.94 138 PRO A CA 1
ATOM 1077 C C . PRO A 1 138 ? -3.391 9.094 -0.258 1 94.94 138 PRO A C 1
ATOM 1079 O O . PRO A 1 138 ? -3.955 8.125 0.264 1 94.94 138 PRO A O 1
ATOM 1082 N N . LEU A 1 139 ? -4.066 10.125 -0.784 1 92 139 LEU A N 1
ATOM 1083 C CA . LEU A 1 139 ? -5.516 10.148 -0.639 1 92 139 LEU A CA 1
ATOM 1084 C C . LEU A 1 139 ? -6.16 9.047 -1.479 1 92 139 LEU A C 1
ATOM 1086 O O . LEU A 1 139 ? -7.152 8.445 -1.065 1 92 139 LEU A O 1
ATOM 1090 N N . LEU A 1 140 ? -5.613 8.867 -2.619 1 91.44 140 LEU A N 1
ATOM 1091 C CA . LEU A 1 140 ? -6.098 7.766 -3.439 1 91.44 140 LEU A CA 1
ATOM 1092 C C . LEU A 1 140 ? -5.875 6.426 -2.742 1 91.44 140 LEU A C 1
ATOM 1094 O O . LEU A 1 140 ? -6.762 5.57 -2.727 1 91.44 140 LEU A O 1
ATOM 1098 N N . ILE A 1 141 ? -4.684 6.234 -2.184 1 94.44 141 ILE A N 1
ATOM 1099 C CA . ILE A 1 141 ? -4.328 5.012 -1.478 1 94.44 141 ILE A CA 1
ATOM 1100 C C . ILE A 1 141 ? -5.273 4.805 -0.293 1 94.44 141 ILE A C 1
ATOM 1102 O O . ILE A 1 141 ? -5.789 3.707 -0.086 1 94.44 141 ILE A O 1
ATOM 1106 N N . GLN A 1 142 ? -5.52 5.84 0.415 1 92.62 142 GLN A N 1
ATOM 1107 C CA . GLN A 1 142 ? -6.441 5.781 1.546 1 92.62 142 GLN A CA 1
ATOM 1108 C C . GLN A 1 142 ? -7.836 5.352 1.098 1 92.62 142 GLN A C 1
ATOM 1110 O O . GLN A 1 142 ? -8.531 4.633 1.818 1 92.62 142 GLN A O 1
ATOM 1115 N N . ASP A 1 143 ? -8.219 5.801 -0.013 1 91.81 143 ASP A N 1
ATOM 1116 C CA . ASP A 1 143 ? -9.562 5.504 -0.51 1 91.81 143 ASP A CA 1
ATOM 1117 C C . ASP A 1 143 ? -9.672 4.039 -0.932 1 91.81 143 ASP A C 1
ATOM 1119 O O . ASP A 1 143 ? -10.703 3.398 -0.69 1 91.81 143 ASP A O 1
ATOM 1123 N N . LEU A 1 144 ? -8.656 3.518 -1.479 1 94.69 144 LEU A N 1
ATOM 1124 C CA . LEU A 1 144 ? -8.773 2.248 -2.184 1 94.69 144 LEU A CA 1
ATOM 1125 C C . LEU A 1 144 ? -8.305 1.092 -1.31 1 94.69 144 LEU A C 1
ATOM 1127 O O . LEU A 1 144 ? -8.734 -0.049 -1.491 1 94.69 144 LEU A O 1
ATOM 1131 N N . TRP A 1 145 ? -7.359 1.251 -0.415 1 96.31 145 TRP A N 1
ATOM 1132 C CA . TRP A 1 145 ? -6.867 0.261 0.536 1 96.31 145 TRP A CA 1
ATOM 1133 C C . TRP A 1 145 ? -7.289 0.612 1.958 1 96.31 145 TRP A C 1
ATOM 1135 O O . TRP A 1 145 ? -6.754 1.548 2.559 1 96.31 145 TRP A O 1
ATOM 1145 N N . LYS A 1 146 ? -8.164 -0.171 2.498 1 94.75 146 LYS A N 1
ATOM 1146 C CA . LYS A 1 146 ? -8.734 0.138 3.805 1 94.75 146 LYS A CA 1
ATOM 1147 C C . LYS A 1 146 ? -8.094 -0.705 4.898 1 94.75 146 LYS A C 1
ATOM 1149 O O . LYS A 1 146 ? -7.691 -1.847 4.66 1 94.75 146 LYS A O 1
ATOM 1154 N N . PRO A 1 147 ? -7.949 -0.119 6.07 1 95.44 147 PRO A N 1
ATOM 1155 C CA . PRO A 1 147 ? -7.395 -0.926 7.16 1 95.44 147 PRO A CA 1
ATOM 1156 C C . PRO A 1 147 ? -8.273 -2.121 7.516 1 95.44 147 PRO A C 1
ATOM 1158 O O . PRO A 1 147 ? -9.5 -2.047 7.395 1 95.44 147 PRO A O 1
ATOM 1161 N N . LYS A 1 148 ? -7.617 -3.154 7.918 1 93.62 148 LYS A N 1
ATOM 1162 C CA . LYS A 1 148 ? -8.312 -4.324 8.453 1 93.62 148 LYS A CA 1
ATOM 1163 C C . LYS A 1 148 ? -9.266 -3.93 9.57 1 93.62 148 LYS A C 1
ATOM 1165 O O . LYS A 1 148 ? -8.969 -3.037 10.367 1 93.62 148 LYS A O 1
ATOM 1170 N N . GLU A 1 149 ? -10.391 -4.672 9.555 1 93.06 149 GLU A N 1
ATOM 1171 C CA . GLU A 1 149 ? -11.344 -4.43 10.633 1 93.06 149 GLU A CA 1
ATOM 1172 C C . GLU A 1 149 ? -10.664 -4.512 12 1 93.06 149 GLU A C 1
ATOM 1174 O O . GLU A 1 149 ? -9.883 -5.434 12.258 1 93.06 149 GLU A O 1
ATOM 1179 N N . GLY A 1 150 ? -10.906 -3.604 12.883 1 93.44 150 GLY A N 1
ATOM 1180 C CA . GLY A 1 150 ? -10.336 -3.576 14.219 1 93.44 150 GLY A CA 1
ATOM 1181 C C . GLY A 1 150 ? -9.039 -2.799 14.297 1 93.44 150 GLY A C 1
ATOM 1182 O O . GLY A 1 150 ? -8.508 -2.564 15.391 1 93.44 150 GLY A O 1
ATOM 1183 N N . PHE A 1 151 ? -8.523 -2.445 13.18 1 95 151 PHE A N 1
ATOM 1184 C CA . PHE A 1 151 ? -7.309 -1.647 13.102 1 95 151 PHE A CA 1
ATOM 1185 C C . PHE A 1 151 ? -7.605 -0.259 12.547 1 95 151 PHE A C 1
ATOM 1187 O O . PHE A 1 151 ? -8.703 -0.006 12.039 1 95 151 PHE A O 1
ATOM 1194 N N . ALA A 1 152 ? -6.625 0.609 12.703 1 94.56 152 ALA A N 1
ATOM 1195 C CA . ALA A 1 152 ? -6.707 1.965 12.172 1 94.56 152 ALA A CA 1
ATOM 1196 C C . ALA A 1 152 ? -5.492 2.289 11.305 1 94.56 152 ALA A C 1
ATOM 1198 O O . ALA A 1 152 ? -4.492 1.567 11.336 1 94.56 152 ALA A O 1
ATOM 1199 N N . ARG A 1 153 ? -5.625 3.305 10.516 1 95.56 153 ARG A N 1
ATOM 1200 C CA . ARG A 1 153 ? -4.547 3.764 9.648 1 95.56 153 ARG A CA 1
ATOM 1201 C C . ARG A 1 153 ? -4.129 5.188 10 1 95.56 153 ARG A C 1
ATOM 1203 O O . ARG A 1 153 ? -4.977 6.035 10.281 1 95.56 153 ARG A O 1
ATOM 1210 N N . ARG A 1 154 ? -2.855 5.449 9.945 1 94.44 154 ARG A N 1
ATOM 1211 C CA . ARG A 1 154 ? -2.334 6.812 10.008 1 94.44 154 ARG A CA 1
ATOM 1212 C C . ARG A 1 154 ? -1.184 7 9.023 1 94.44 154 ARG A C 1
ATOM 1214 O O . ARG A 1 154 ? -0.44 6.059 8.742 1 94.44 154 ARG A O 1
ATOM 1221 N N . PHE A 1 155 ? -1.202 8.195 8.484 1 96.44 155 PHE A N 1
ATOM 1222 C CA . PHE A 1 155 ? -0.035 8.578 7.695 1 96.44 155 PHE A CA 1
ATOM 1223 C C . PHE A 1 155 ? 1.003 9.266 8.57 1 96.44 155 PHE A C 1
ATOM 1225 O O . PHE A 1 155 ? 0.687 10.234 9.273 1 96.44 155 PHE A O 1
ATOM 1232 N N . GLU A 1 156 ? 2.203 8.758 8.523 1 96.56 156 GLU A N 1
ATOM 1233 C CA . GLU A 1 156 ? 3.291 9.273 9.352 1 96.56 156 GLU A CA 1
ATOM 1234 C C . GLU A 1 156 ? 4.477 9.703 8.492 1 96.56 156 GLU A C 1
ATOM 1236 O O . GLU A 1 156 ? 4.816 9.031 7.512 1 96.56 156 GLU A O 1
ATOM 1241 N N . ILE A 1 157 ? 4.98 10.789 8.836 1 97.06 157 ILE A N 1
ATOM 1242 C CA . ILE A 1 157 ? 6.238 11.195 8.211 1 97.06 157 ILE A CA 1
ATOM 1243 C C . ILE A 1 157 ? 7.414 10.664 9.039 1 97.06 157 ILE A C 1
ATOM 1245 O O . ILE A 1 157 ? 7.43 10.805 10.266 1 97.06 157 ILE A O 1
ATOM 1249 N N . ARG A 1 158 ? 8.367 10.023 8.352 1 96.62 158 ARG A N 1
ATOM 1250 C CA . ARG A 1 158 ? 9.555 9.453 8.992 1 96.62 158 ARG A CA 1
ATOM 1251 C C . ARG A 1 158 ? 10.797 9.711 8.148 1 96.62 158 ARG A C 1
ATOM 1253 O O . ARG A 1 158 ? 10.703 10.008 6.961 1 96.62 158 ARG A O 1
ATOM 1260 N N . MET A 1 159 ? 11.914 9.594 8.828 1 97.06 159 MET A N 1
ATOM 1261 C CA . MET A 1 159 ? 13.156 9.617 8.07 1 97.06 159 MET A CA 1
ATOM 1262 C C . MET A 1 159 ? 13.32 8.344 7.246 1 97.06 159 MET A C 1
ATOM 1264 O O . MET A 1 159 ? 13.039 7.25 7.727 1 97.06 159 MET A O 1
ATOM 1268 N N . ARG A 1 160 ? 13.805 8.547 6.02 1 97.19 160 ARG A N 1
ATOM 1269 C CA . ARG A 1 160 ? 14.008 7.402 5.141 1 97.19 160 ARG A CA 1
ATOM 1270 C C . ARG A 1 160 ? 14.969 6.395 5.766 1 97.19 160 ARG A C 1
ATOM 1272 O O . ARG A 1 160 ? 14.742 5.184 5.68 1 97.19 160 ARG A O 1
ATOM 1279 N N . THR A 1 161 ? 15.969 6.844 6.398 1 96.06 161 THR A N 1
ATOM 1280 C CA . THR A 1 161 ? 16.969 5.973 7.008 1 96.06 161 THR A CA 1
ATOM 1281 C C . THR A 1 161 ? 16.359 5.145 8.133 1 96.06 161 THR A C 1
ATOM 1283 O O . THR A 1 161 ? 16.719 3.977 8.312 1 96.06 161 THR A O 1
ATOM 1286 N N . GLU A 1 162 ? 15.461 5.68 8.852 1 94.62 162 GLU A N 1
ATOM 1287 C CA . GLU A 1 162 ? 14.773 4.957 9.914 1 94.62 162 GLU A CA 1
ATOM 1288 C C . GLU A 1 162 ? 13.922 3.822 9.352 1 94.62 162 GLU A C 1
ATOM 1290 O O . GLU A 1 162 ? 13.938 2.707 9.875 1 94.62 162 GLU A O 1
ATOM 1295 N N . VAL A 1 163 ? 13.219 4.105 8.281 1 95.81 163 VAL A N 1
ATOM 1296 C CA . VAL A 1 163 ? 12.32 3.131 7.664 1 95.81 163 VAL A CA 1
ATOM 1297 C C . VAL A 1 163 ? 13.141 1.982 7.074 1 95.81 163 VAL A C 1
ATOM 1299 O O . VAL A 1 163 ? 12.75 0.817 7.188 1 95.81 163 VAL A O 1
ATOM 1302 N N . GLU A 1 164 ? 14.273 2.309 6.488 1 93.62 164 GLU A N 1
ATOM 1303 C CA . GLU A 1 164 ? 15.164 1.296 5.926 1 93.62 164 GLU A CA 1
ATOM 1304 C C . GLU A 1 164 ? 15.734 0.395 7.02 1 93.62 164 GL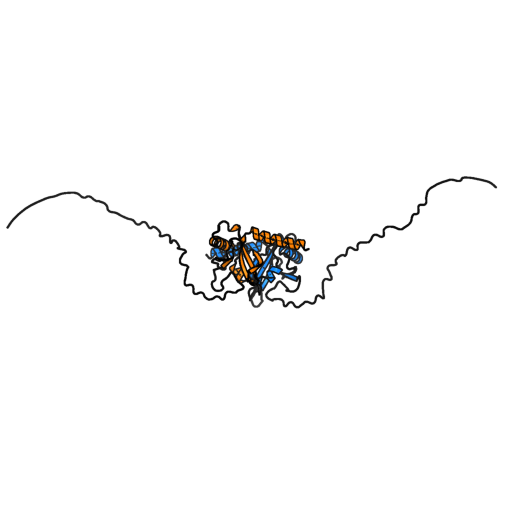U A C 1
ATOM 1306 O O . GLU A 1 164 ? 15.859 -0.816 6.828 1 93.62 164 GLU A O 1
ATOM 1311 N N . GLU A 1 165 ? 16.047 0.953 8.102 1 93.19 165 GLU A N 1
ATOM 1312 C CA . GLU A 1 165 ? 16.578 0.19 9.227 1 93.19 165 GLU A CA 1
ATOM 1313 C C . GLU A 1 165 ? 15.516 -0.748 9.805 1 93.19 165 GLU A C 1
ATOM 1315 O O . GLU A 1 165 ? 15.82 -1.889 10.156 1 93.19 165 GLU A O 1
ATOM 1320 N N . MET A 1 166 ? 14.312 -0.275 9.883 1 91.19 166 MET A N 1
ATOM 1321 C CA . MET A 1 166 ? 13.219 -1.108 10.359 1 91.19 166 MET A CA 1
ATOM 1322 C C . MET A 1 166 ? 13.008 -2.309 9.445 1 91.19 166 MET A C 1
ATOM 1324 O O . MET A 1 166 ? 12.789 -3.426 9.914 1 91.19 166 MET A O 1
ATOM 1328 N N . ALA A 1 167 ? 13.062 -2.066 8.125 1 88.94 167 ALA A N 1
ATOM 1329 C CA . ALA A 1 167 ? 12.891 -3.129 7.141 1 88.94 167 ALA A CA 1
ATOM 1330 C C . ALA A 1 167 ? 14.023 -4.152 7.238 1 88.94 167 ALA A C 1
ATOM 1332 O O . ALA A 1 167 ? 13.789 -5.355 7.078 1 88.94 167 ALA A O 1
ATOM 1333 N N . ALA A 1 168 ? 15.227 -3.68 7.492 1 87.06 168 ALA A N 1
ATOM 1334 C CA . ALA A 1 168 ? 16.391 -4.555 7.598 1 87.06 168 ALA A CA 1
ATOM 1335 C C . ALA A 1 168 ? 16.297 -5.453 8.828 1 87.06 168 ALA A C 1
ATOM 1337 O O . ALA A 1 168 ? 16.672 -6.629 8.773 1 87.06 168 ALA A O 1
ATOM 1338 N N . LYS A 1 169 ? 15.781 -4.977 9.891 1 83.75 169 LYS A N 1
ATOM 1339 C CA . LYS A 1 169 ? 15.641 -5.73 11.133 1 83.75 169 LYS A CA 1
ATOM 1340 C C . LYS A 1 169 ? 14.609 -6.848 10.984 1 83.75 169 LYS A C 1
ATOM 1342 O O . LYS A 1 169 ? 14.773 -7.934 11.539 1 83.75 169 LYS A O 1
ATOM 1347 N N . GLU A 1 170 ? 13.594 -6.594 10.266 1 79.31 170 GLU A N 1
ATOM 1348 C CA . GLU A 1 170 ? 12.547 -7.586 10.055 1 79.31 170 GLU A CA 1
ATOM 1349 C C . GLU A 1 170 ? 13.047 -8.758 9.211 1 79.31 170 GLU A C 1
ATOM 1351 O O . GLU A 1 170 ? 12.68 -9.906 9.453 1 79.31 170 GLU A O 1
ATOM 1356 N N . THR A 1 171 ? 13.898 -8.461 8.281 1 72.19 171 THR A N 1
ATOM 1357 C CA . THR A 1 171 ? 14.461 -9.5 7.414 1 72.19 171 THR A CA 1
ATOM 1358 C C . THR A 1 171 ? 15.43 -10.383 8.188 1 72.19 171 THR A C 1
ATOM 1360 O O . THR A 1 171 ? 15.461 -11.602 7.996 1 72.19 171 THR A O 1
ATOM 1363 N N . ASP A 1 172 ? 16.141 -9.82 9.086 1 70.88 172 ASP A N 1
ATOM 1364 C CA . ASP A 1 172 ? 17.141 -10.547 9.867 1 70.88 172 ASP A CA 1
ATOM 1365 C C . ASP A 1 172 ? 16.469 -11.492 10.867 1 70.88 172 ASP A C 1
ATOM 1367 O O . ASP A 1 172 ? 16.953 -12.602 11.102 1 70.88 172 ASP A O 1
ATOM 1371 N N . THR A 1 173 ? 15.398 -11.109 11.445 1 65.62 173 THR A N 1
ATOM 1372 C CA . THR A 1 173 ? 14.703 -11.914 12.445 1 65.62 173 THR A CA 1
ATOM 1373 C C . THR A 1 173 ? 14.086 -13.156 11.805 1 65.62 173 THR A C 1
ATOM 1375 O O . THR A 1 173 ? 14.141 -14.25 12.375 1 65.62 173 THR A O 1
ATOM 1378 N N . VAL A 1 174 ? 13.742 -13.109 10.57 1 62.12 174 VAL A N 1
ATOM 1379 C CA . VAL A 1 174 ? 13.141 -14.234 9.867 1 62.12 174 VAL A CA 1
ATOM 1380 C C . VAL A 1 174 ? 14.219 -15.242 9.477 1 62.12 174 VAL A C 1
ATOM 1382 O O . VAL A 1 174 ? 14 -16.453 9.555 1 62.12 174 VAL A O 1
ATOM 1385 N N . THR A 1 175 ? 15.414 -14.68 9.062 1 58.53 175 THR A N 1
ATOM 1386 C CA . THR A 1 175 ? 16.5 -15.562 8.672 1 58.53 175 THR A CA 1
ATOM 1387 C C . THR A 1 175 ? 17.078 -16.297 9.883 1 58.53 175 THR A C 1
ATOM 1389 O O . THR A 1 175 ? 17.516 -17.438 9.773 1 58.53 175 THR A O 1
ATOM 1392 N N . ALA A 1 176 ? 16.953 -15.648 11.047 1 58.88 176 ALA A N 1
ATOM 1393 C CA . ALA A 1 176 ? 17.516 -16.25 12.258 1 58.88 176 ALA A CA 1
ATOM 1394 C C . ALA A 1 176 ? 16.594 -17.344 12.805 1 58.88 176 ALA A C 1
ATOM 1396 O O . ALA A 1 176 ? 17.031 -18.266 13.477 1 58.88 176 ALA A O 1
ATOM 1397 N N . SER A 1 177 ? 15.328 -17.25 12.5 1 47.53 177 SER A N 1
ATOM 1398 C CA . SER A 1 177 ? 14.367 -18.203 13.039 1 47.53 177 SER A CA 1
ATOM 1399 C C . SER A 1 177 ? 14.188 -19.406 12.109 1 47.53 177 SER A C 1
ATOM 1401 O O . SER A 1 177 ? 13.406 -20.312 12.398 1 47.53 177 SER A O 1
ATOM 1403 N N . LYS A 1 178 ? 14.828 -19.406 10.977 1 43.47 178 LYS A N 1
ATOM 1404 C CA . LYS A 1 178 ? 14.82 -20.562 10.086 1 43.47 178 LYS A CA 1
ATOM 1405 C C . LYS A 1 178 ? 15.961 -21.516 10.422 1 43.47 178 LYS A C 1
ATOM 1407 O O . LYS A 1 178 ? 17.062 -21.078 10.766 1 43.47 178 LYS A O 1
ATOM 1412 N N . MET B 1 1 ? 39.062 -112.062 6.656 1 20.34 1 MET B N 1
ATOM 1413 C CA . MET B 1 1 ? 40.469 -111.938 6.316 1 20.34 1 MET B CA 1
ATOM 1414 C C . MET B 1 1 ? 40.875 -110.5 6.16 1 20.34 1 MET B C 1
ATOM 1416 O O . MET B 1 1 ? 40.031 -109.625 6.074 1 20.34 1 MET B O 1
ATOM 1420 N N . PHE B 1 2 ? 41.938 -110.312 5.27 1 19.47 2 PHE B N 1
ATOM 1421 C CA . PHE B 1 2 ? 43.125 -109.5 5.211 1 19.47 2 PHE B CA 1
ATOM 1422 C C . PHE B 1 2 ? 42.812 -108.062 4.77 1 19.47 2 PHE B C 1
ATOM 1424 O O . PHE B 1 2 ? 43.219 -107.125 5.434 1 19.47 2 PHE B O 1
ATOM 1431 N N . TYR B 1 3 ? 42.781 -107.75 3.381 1 17.89 3 TYR B N 1
ATOM 1432 C CA . TYR B 1 3 ? 43.969 -107.188 2.754 1 17.89 3 TYR B CA 1
ATOM 1433 C C . TYR B 1 3 ? 43.844 -105.688 2.736 1 17.89 3 TYR B C 1
ATOM 1435 O O . TYR B 1 3 ? 42.812 -105.125 3.027 1 17.89 3 TYR B O 1
ATOM 1443 N N . GLY B 1 4 ? 44.094 -105.062 1.416 1 18.69 4 GLY B N 1
ATOM 1444 C CA . GLY B 1 4 ? 45.188 -104.312 0.882 1 18.69 4 GLY B CA 1
ATOM 1445 C C . GLY B 1 4 ? 45.031 -102.812 1.059 1 18.69 4 GLY B C 1
ATOM 1446 O O . GLY B 1 4 ? 43.969 -102.312 1.392 1 18.69 4 GLY B O 1
ATOM 1447 N N . SER B 1 5 ? 45.625 -102 0.025 1 20.22 5 SER B N 1
ATOM 1448 C CA . SER B 1 5 ? 46.781 -101.062 0.024 1 20.22 5 SER B CA 1
ATOM 1449 C C . SER B 1 5 ? 46.344 -99.625 0.106 1 20.22 5 SER B C 1
ATOM 1451 O O . SER B 1 5 ? 46.844 -98.875 0.953 1 20.22 5 SER B O 1
ATOM 1453 N N . PRO B 1 6 ? 46.188 -99 -1.193 1 23.44 6 PRO B N 1
ATOM 1454 C CA . PRO B 1 6 ? 47.188 -98 -1.628 1 23.44 6 PRO B CA 1
ATOM 1455 C C . PRO B 1 6 ? 46.938 -96.625 -1.091 1 23.44 6 PRO B C 1
ATOM 1457 O O . PRO B 1 6 ? 45.812 -96.312 -0.66 1 23.44 6 PRO B O 1
ATOM 1460 N N . MET B 1 7 ? 47.781 -95.562 -1.58 1 20.22 7 MET B N 1
ATOM 1461 C CA . MET B 1 7 ? 48.781 -94.562 -1.229 1 20.22 7 MET B CA 1
ATOM 1462 C C . MET B 1 7 ? 48.156 -93.188 -1.268 1 20.22 7 MET B C 1
ATOM 1464 O O . MET B 1 7 ? 48.344 -92.375 -0.342 1 20.22 7 MET B O 1
ATOM 1468 N N . SER B 1 8 ? 47.781 -92.688 -2.547 1 21.06 8 SER B N 1
ATOM 1469 C CA . SER B 1 8 ? 48.594 -91.562 -3.066 1 21.06 8 SER B CA 1
ATOM 1470 C C . SER B 1 8 ? 48.219 -90.25 -2.379 1 21.06 8 SER B C 1
ATOM 1472 O O . SER B 1 8 ? 47.094 -90.062 -1.872 1 21.06 8 SER B O 1
ATOM 1474 N N . MET B 1 9 ? 49.062 -89.25 -2.553 1 21.89 9 MET B N 1
ATOM 1475 C CA . MET B 1 9 ? 49.812 -88.188 -1.907 1 21.89 9 MET B CA 1
ATOM 1476 C C . MET B 1 9 ? 49.031 -86.875 -1.957 1 21.89 9 MET B C 1
ATOM 1478 O O . MET B 1 9 ? 48.844 -86.25 -0.932 1 21.89 9 MET B O 1
ATOM 1482 N N . SER B 1 10 ? 49 -86.188 -3.266 1 21.47 10 SER B N 1
ATOM 1483 C CA . SER B 1 10 ? 49.812 -84.938 -3.365 1 21.47 10 SER B CA 1
ATOM 1484 C C . SER B 1 10 ? 49.094 -83.812 -2.688 1 21.47 10 SER B C 1
ATOM 1486 O O . SER B 1 10 ? 47.906 -83.875 -2.395 1 21.47 10 SER B O 1
ATOM 1488 N N . PRO B 1 11 ? 49.031 -82.562 -3.59 1 26.64 11 PRO B N 1
ATOM 1489 C CA . PRO B 1 11 ? 49.781 -81.312 -3.463 1 26.64 11 PRO B CA 1
ATOM 1490 C C . PRO B 1 11 ? 49 -80.188 -2.689 1 26.64 11 PRO B C 1
ATOM 1492 O O . PRO B 1 11 ? 47.812 -80.375 -2.457 1 26.64 11 PRO B O 1
ATOM 1495 N N . PRO B 1 12 ? 49.562 -78.875 -2.896 1 27.19 12 PRO B N 1
ATOM 1496 C CA . PRO B 1 12 ? 49.875 -77.625 -2.102 1 27.19 12 PRO B CA 1
ATOM 1497 C C . PRO B 1 12 ? 48.625 -76.812 -1.839 1 27.19 12 PRO B C 1
ATOM 1499 O O . PRO B 1 12 ? 47.594 -77 -2.488 1 27.19 12 PRO B O 1
ATOM 1502 N N . PHE B 1 13 ? 48.906 -75.625 -1.127 1 24.08 13 PHE B N 1
ATOM 1503 C CA . PHE B 1 13 ? 48.406 -74.688 -0.105 1 24.08 13 PHE B CA 1
ATOM 1504 C C . PHE B 1 13 ? 47.594 -73.562 -0.727 1 24.08 13 PHE B C 1
ATOM 1506 O O . PHE B 1 13 ? 47.188 -72.625 -0.038 1 24.08 13 PHE B O 1
ATOM 1513 N N . LYS B 1 14 ? 47.219 -73.688 -2.076 1 23.88 14 LYS B N 1
ATOM 1514 C CA . LYS B 1 14 ? 47.062 -72.375 -2.689 1 23.88 14 LYS B CA 1
ATOM 1515 C C . LYS B 1 14 ? 46.062 -71.562 -1.927 1 23.88 14 LYS B C 1
ATOM 1517 O O . LYS B 1 14 ? 44.906 -71.938 -1.738 1 23.88 14 LYS B O 1
ATOM 1522 N N . ASN B 1 15 ? 46.531 -70.5 -1.132 1 21.8 15 ASN B N 1
ATOM 1523 C CA . ASN B 1 15 ? 46.062 -69.5 -0.134 1 21.8 15 ASN B CA 1
ATOM 1524 C C . ASN B 1 15 ? 45.062 -68.562 -0.714 1 21.8 15 ASN B C 1
ATOM 1526 O O . ASN B 1 15 ? 45.406 -67.438 -1.093 1 21.8 15 ASN B O 1
ATOM 1530 N N . LYS B 1 16 ? 44.25 -68.875 -1.771 1 25.16 16 LYS B N 1
ATOM 1531 C CA . LYS B 1 16 ? 43.625 -67.75 -2.447 1 25.16 16 LYS B CA 1
ATOM 1532 C C . LYS B 1 16 ? 42.812 -66.938 -1.476 1 25.16 16 LYS B C 1
ATOM 1534 O O . LYS B 1 16 ? 41.844 -67.438 -0.866 1 25.16 16 LYS B O 1
ATOM 1539 N N . PHE B 1 17 ? 43.406 -65.812 -0.881 1 26.17 17 PHE B N 1
ATOM 1540 C CA . PHE B 1 17 ? 43 -64.75 0.037 1 26.17 17 PHE B CA 1
ATOM 1541 C C . PHE B 1 17 ? 41.719 -64.062 -0.434 1 26.17 17 PHE B C 1
ATOM 1543 O O . PHE B 1 17 ? 41.688 -63.5 -1.521 1 26.17 17 PHE B O 1
ATOM 1550 N N . LYS B 1 18 ? 40.531 -64.625 -0.174 1 25.44 18 LYS B N 1
ATOM 1551 C CA . LYS B 1 18 ? 39.188 -64.125 -0.49 1 25.44 18 LYS B CA 1
ATOM 1552 C C . LYS B 1 18 ? 39.031 -62.656 -0.16 1 25.44 18 LYS B C 1
ATOM 1554 O O . LYS B 1 18 ? 39.75 -62.125 0.68 1 25.44 18 LYS B O 1
ATOM 1559 N N . ARG B 1 19 ? 37.781 -62.031 -0.653 1 25.69 19 ARG B N 1
ATOM 1560 C CA . ARG B 1 19 ? 37.031 -60.875 -1.118 1 25.69 19 ARG B CA 1
ATOM 1561 C C . ARG B 1 19 ? 36.594 -60 0.052 1 25.69 19 ARG B C 1
ATOM 1563 O O . ARG B 1 19 ? 35.719 -60.406 0.835 1 25.69 19 ARG B O 1
ATOM 1570 N N . GLN B 1 20 ? 37.5 -59.344 0.795 1 22.02 20 GLN B N 1
ATOM 1571 C CA . GLN B 1 20 ? 37.281 -58.5 1.967 1 22.02 20 GLN B CA 1
ATOM 1572 C C . GLN B 1 20 ? 36.062 -57.594 1.768 1 22.02 20 GLN B C 1
ATOM 1574 O O . GLN B 1 20 ? 35.562 -57.438 0.651 1 22.02 20 GLN B O 1
ATOM 1579 N N . SER B 1 21 ? 36.219 -56.156 2.275 1 23.84 21 SER B N 1
ATOM 1580 C CA . SER B 1 21 ? 35.75 -55.125 3.225 1 23.84 21 SER B CA 1
ATOM 1581 C C . SER B 1 21 ? 34.875 -54.094 2.543 1 23.84 21 SER B C 1
ATOM 1583 O O . SER B 1 21 ? 35.344 -53.125 1.958 1 23.84 21 SER B O 1
ATOM 1585 N N . ARG B 1 22 ? 33.969 -54.406 1.674 1 26.77 22 ARG B N 1
ATOM 1586 C CA . ARG B 1 22 ? 33.281 -53.344 0.977 1 26.77 22 ARG B CA 1
ATOM 1587 C C . ARG B 1 22 ? 32.562 -52.438 1.96 1 26.77 22 ARG B C 1
ATOM 1589 O O . ARG B 1 22 ? 31.453 -52.781 2.422 1 26.77 22 ARG B O 1
ATOM 1596 N N . THR B 1 23 ? 33.125 -51.906 3.094 1 27.17 23 THR B N 1
ATOM 1597 C CA . THR B 1 23 ? 32.469 -51.031 4.062 1 27.17 23 THR B CA 1
ATOM 1598 C C . THR B 1 23 ? 31.906 -49.781 3.387 1 27.17 23 THR B C 1
ATOM 1600 O O . THR B 1 23 ? 31.406 -48.875 4.055 1 27.17 23 THR B O 1
ATOM 1603 N N . PHE B 1 24 ? 32.188 -49.5 2.127 1 25.64 24 PHE B N 1
ATOM 1604 C CA . PHE B 1 24 ? 32.062 -48.062 1.879 1 25.64 24 PHE B CA 1
ATOM 1605 C C . PHE B 1 24 ? 30.672 -47.594 2.275 1 25.64 24 PHE B C 1
ATOM 1607 O O . PHE B 1 24 ? 29.656 -48.219 1.939 1 25.64 24 PHE B O 1
ATOM 1614 N N . THR B 1 25 ? 30.547 -46.625 3.277 1 26.48 25 THR B N 1
ATOM 1615 C CA . THR B 1 25 ? 29.656 -45.688 3.975 1 26.48 25 THR B CA 1
ATOM 1616 C C . THR B 1 25 ? 28.844 -44.875 2.98 1 26.48 25 THR B C 1
ATOM 1618 O O . THR B 1 25 ? 29.219 -43.75 2.645 1 26.48 25 THR B O 1
ATOM 1621 N N . GLN B 1 26 ? 28.719 -45.25 1.732 1 23.88 26 GLN B N 1
ATOM 1622 C CA . GLN B 1 26 ? 28.125 -44.188 0.917 1 23.88 26 GLN B CA 1
ATOM 1623 C C . GLN B 1 26 ? 26.844 -43.656 1.556 1 23.88 26 GLN B C 1
ATOM 1625 O O . GLN B 1 26 ? 25.922 -44.438 1.853 1 23.88 26 GLN B O 1
ATOM 1630 N N . VAL B 1 27 ? 26.891 -42.531 2.262 1 27.88 27 VAL B N 1
ATOM 1631 C CA . VAL B 1 27 ? 25.953 -41.562 2.822 1 27.88 27 VAL B CA 1
ATOM 1632 C C . VAL B 1 27 ? 24.844 -41.281 1.82 1 27.88 27 VAL B C 1
ATOM 1634 O O . VAL B 1 27 ? 25.094 -40.75 0.73 1 27.88 27 VAL B O 1
ATOM 1637 N N . LEU B 1 28 ? 23.844 -42.094 1.661 1 25.66 28 LEU B N 1
ATOM 1638 C CA . LEU B 1 28 ? 22.547 -41.906 0.996 1 25.66 28 LEU B CA 1
ATOM 1639 C C . LEU B 1 28 ? 22.016 -40.5 1.208 1 25.66 28 LEU B C 1
ATOM 1641 O O . LEU B 1 28 ? 21.625 -40.156 2.324 1 25.66 28 LEU B O 1
ATOM 1645 N N . ASN B 1 29 ? 22.672 -39.469 0.553 1 25.75 29 ASN B N 1
ATOM 1646 C CA . ASN B 1 29 ? 22.141 -38.125 0.341 1 25.75 29 ASN B CA 1
ATOM 1647 C C . ASN B 1 29 ? 20.656 -38.156 -0.038 1 25.75 29 ASN B C 1
ATOM 1649 O O . ASN B 1 29 ? 20.297 -38.75 -1.057 1 25.75 29 ASN B O 1
ATOM 1653 N N . ARG B 1 30 ? 19.672 -38.125 0.928 1 25.42 30 ARG B N 1
ATOM 1654 C CA . ARG B 1 30 ? 18.234 -37.906 0.942 1 25.42 30 ARG B CA 1
ATOM 1655 C C . ARG B 1 30 ? 17.812 -36.875 -0.103 1 25.42 30 ARG B C 1
ATOM 1657 O O . ARG B 1 30 ? 18.109 -35.688 0.038 1 25.42 30 ARG B O 1
ATOM 1664 N N . THR B 1 31 ? 17.922 -37.156 -1.373 1 28.28 31 THR B N 1
ATOM 1665 C CA . THR B 1 31 ? 17.234 -36.5 -2.477 1 28.28 31 THR B CA 1
ATOM 1666 C C . THR B 1 31 ? 15.781 -36.219 -2.125 1 28.28 31 THR B C 1
ATOM 1668 O O . THR B 1 31 ? 15 -37.156 -1.901 1 28.28 31 THR B O 1
ATOM 1671 N N . LEU B 1 32 ? 15.469 -35.125 -1.335 1 28.69 32 LEU B N 1
ATOM 1672 C CA . LEU B 1 32 ? 14.172 -34.531 -1.043 1 28.69 32 LEU B CA 1
ATOM 1673 C C . LEU B 1 32 ? 13.289 -34.531 -2.285 1 28.69 32 LEU B C 1
ATOM 1675 O O . LEU B 1 32 ? 13.594 -33.844 -3.266 1 28.69 32 LEU B O 1
ATOM 1679 N N . SER B 1 33 ? 12.812 -35.625 -2.766 1 27.22 33 SER B N 1
ATOM 1680 C CA . SER B 1 33 ? 11.805 -35.781 -3.809 1 27.22 33 SER B CA 1
ATOM 1681 C C . SER B 1 33 ? 10.602 -34.875 -3.576 1 27.22 33 SER B C 1
ATOM 1683 O O . SER B 1 33 ? 9.984 -34.938 -2.51 1 27.22 33 SER B O 1
ATOM 1685 N N . TYR B 1 34 ? 10.469 -33.656 -4.172 1 26 34 TYR B N 1
ATOM 1686 C CA . TYR B 1 34 ? 9.516 -32.594 -4.418 1 26 34 TYR B CA 1
ATOM 1687 C C . TYR B 1 34 ? 8.156 -33.156 -4.832 1 26 34 TYR B C 1
ATOM 1689 O O . TYR B 1 34 ? 7.242 -32.406 -5.164 1 26 34 TYR B O 1
ATOM 1697 N N . ARG B 1 35 ? 7.809 -34.375 -5.176 1 27 35 ARG B N 1
ATOM 1698 C CA . ARG B 1 35 ? 6.555 -34.875 -5.723 1 27 35 ARG B CA 1
ATOM 1699 C C . ARG B 1 35 ? 5.426 -34.781 -4.703 1 27 35 ARG B C 1
ATOM 1701 O O . ARG B 1 35 ? 4.262 -34.625 -5.07 1 27 35 ARG B O 1
ATOM 1708 N N . ASP B 1 36 ? 5.543 -35.438 -3.502 1 30.23 36 ASP B N 1
ATOM 1709 C CA . ASP B 1 36 ? 4.414 -35.938 -2.721 1 30.23 36 ASP B CA 1
ATOM 1710 C C . ASP B 1 36 ? 3.551 -34.781 -2.205 1 30.23 36 ASP B C 1
ATOM 1712 O O . ASP B 1 36 ? 2.77 -34.969 -1.27 1 30.23 36 ASP B O 1
ATOM 1716 N N . ARG B 1 37 ? 3.91 -33.594 -2.164 1 29.45 37 ARG B N 1
ATOM 1717 C CA . ARG B 1 37 ? 2.986 -32.688 -1.492 1 29.45 37 ARG B CA 1
ATOM 1718 C C . ARG B 1 37 ? 1.658 -32.594 -2.238 1 29.45 37 ARG B C 1
ATOM 1720 O O . ARG B 1 37 ? 1.282 -31.547 -2.732 1 29.45 37 ARG B O 1
ATOM 1727 N N . CYS B 1 38 ? 1.153 -33.625 -2.963 1 28.44 38 CYS B N 1
ATOM 1728 C CA . CYS B 1 38 ? -0.119 -33.625 -3.678 1 28.44 38 CYS B CA 1
ATOM 1729 C C . CYS B 1 38 ? -1.282 -33.406 -2.715 1 28.44 38 CYS B C 1
ATOM 1731 O O . CYS B 1 38 ? -2.131 -32.531 -2.941 1 28.44 38 CYS B O 1
ATOM 1733 N N . SER B 1 39 ? -2.158 -34.5 -2.195 1 28.75 39 SER B N 1
ATOM 1734 C CA . SER B 1 39 ? -3.564 -34.875 -2.174 1 28.75 39 SER B CA 1
ATOM 1735 C C . SER B 1 39 ? -4.297 -34.25 -1 1 28.75 39 SER B C 1
ATOM 1737 O O . SER B 1 39 ? -5.406 -33.719 -1.158 1 28.75 39 SER B O 1
ATOM 1739 N N . VAL B 1 40 ? -4.262 -34.938 0.244 1 31.42 40 VAL B N 1
ATOM 1740 C CA . VAL B 1 40 ? -5.359 -35.094 1.192 1 31.42 40 VAL B CA 1
ATOM 1741 C C . VAL B 1 40 ? -5.617 -33.781 1.91 1 31.42 40 VAL B C 1
ATOM 1743 O O . VAL B 1 40 ? -6.102 -33.781 3.045 1 31.42 40 VAL B O 1
ATOM 1746 N N . ALA B 1 41 ? -5.031 -32.688 1.729 1 31.7 41 ALA B N 1
ATOM 1747 C CA . ALA B 1 41 ? -5.27 -31.609 2.674 1 31.7 41 ALA B CA 1
ATOM 1748 C C . ALA B 1 41 ? -6.75 -31.234 2.719 1 31.7 41 ALA B C 1
ATOM 1750 O O . ALA B 1 41 ? -7.359 -30.969 1.679 1 31.7 41 ALA B O 1
ATOM 1751 N N . GLY B 1 42 ? -7.574 -31.719 3.594 1 33 42 GLY B N 1
ATOM 1752 C CA . GLY B 1 42 ? -8.922 -31.266 3.912 1 33 42 GLY B CA 1
ATOM 1753 C C . GLY B 1 42 ? -9.141 -29.797 3.666 1 33 42 GLY B C 1
ATOM 1754 O O . GLY B 1 42 ? -8.367 -28.953 4.141 1 33 42 GLY B O 1
ATOM 1755 N N . ILE B 1 43 ? -9.672 -29.328 2.52 1 35.12 43 ILE B N 1
ATOM 1756 C CA . ILE B 1 43 ? -10.125 -28.062 1.961 1 35.12 43 ILE B CA 1
ATOM 1757 C C . ILE B 1 43 ? -10.867 -27.266 3.031 1 35.12 43 ILE B C 1
ATOM 1759 O O . ILE B 1 43 ? -11.984 -27.609 3.414 1 35.12 43 ILE B O 1
ATOM 1763 N N . ILE B 1 44 ? -10.484 -27.172 4.227 1 36.84 44 ILE B N 1
ATOM 1764 C CA . ILE B 1 44 ? -11.312 -26.234 4.977 1 36.84 44 ILE B CA 1
ATOM 1765 C C . ILE B 1 44 ? -11.828 -25.141 4.043 1 36.84 44 ILE B C 1
ATOM 1767 O O . ILE B 1 44 ? -11.047 -24.5 3.344 1 36.84 44 ILE B O 1
ATOM 1771 N N . GLN B 1 45 ? -13.023 -25.234 3.51 1 38.12 45 GLN B N 1
ATOM 1772 C CA . GLN B 1 45 ? -13.773 -24.281 2.703 1 38.12 45 GLN B CA 1
ATOM 1773 C C . GLN B 1 45 ? -13.516 -22.844 3.162 1 38.12 45 GLN B C 1
ATOM 1775 O O . GLN B 1 45 ? -14.102 -22.375 4.141 1 38.12 45 GLN B O 1
ATOM 1780 N N . VAL B 1 46 ? -12.359 -22.422 3.477 1 44.34 46 VAL B N 1
ATOM 1781 C CA . VAL B 1 46 ? -12.102 -21.016 3.787 1 44.34 46 VAL B CA 1
ATOM 1782 C C . VAL B 1 46 ? -12.852 -20.125 2.797 1 44.34 46 VAL B C 1
ATOM 1784 O O . VAL B 1 46 ? -12.727 -20.297 1.581 1 44.34 46 VAL B O 1
ATOM 1787 N N . ILE B 1 47 ? -14.008 -19.75 3.148 1 46.47 47 ILE B N 1
ATOM 1788 C CA . ILE B 1 47 ? -14.852 -18.859 2.361 1 46.47 47 ILE B CA 1
ATOM 1789 C C . ILE B 1 47 ? -14 -17.766 1.723 1 46.47 47 ILE B C 1
ATOM 1791 O O . ILE B 1 47 ? -13.305 -17.016 2.422 1 46.47 47 ILE B O 1
ATOM 1795 N N . ASP B 1 48 ? -13.57 -17.922 0.525 1 57.66 48 ASP B N 1
ATOM 1796 C CA . ASP B 1 48 ? -12.836 -17 -0.348 1 57.66 48 ASP B CA 1
ATOM 1797 C C . ASP B 1 48 ? -13.453 -15.602 -0.316 1 57.66 48 ASP B C 1
ATOM 1799 O O . ASP B 1 48 ? -14.664 -15.445 -0.473 1 57.66 48 ASP B O 1
ATOM 1803 N N . ASP B 1 49 ? -12.773 -14.648 0.456 1 67.81 49 ASP B N 1
ATOM 1804 C CA . ASP B 1 49 ? -13.188 -13.258 0.287 1 67.81 49 ASP B CA 1
ATOM 1805 C C . ASP B 1 49 ? -13.164 -12.852 -1.186 1 67.81 49 ASP B C 1
ATOM 1807 O O . ASP B 1 49 ? -12.102 -12.797 -1.802 1 67.81 49 ASP B O 1
ATOM 1811 N N . PRO B 1 50 ? -14.336 -12.703 -1.772 1 74.62 50 PRO B N 1
ATOM 1812 C CA . PRO B 1 50 ? -14.406 -12.367 -3.195 1 74.62 50 PRO B CA 1
ATOM 1813 C C . PRO B 1 50 ? -13.594 -11.117 -3.543 1 74.62 50 PRO B C 1
ATOM 1815 O O . PRO B 1 50 ? -13.25 -10.906 -4.707 1 74.62 50 PRO B O 1
ATOM 1818 N N . ALA B 1 51 ? -13.25 -10.352 -2.461 1 85.19 51 ALA B N 1
ATOM 1819 C CA . ALA B 1 51 ? -12.5 -9.125 -2.729 1 85.19 51 ALA B CA 1
ATOM 1820 C C . ALA B 1 51 ? -11.008 -9.406 -2.812 1 85.19 51 ALA B C 1
ATOM 1822 O O . ALA B 1 51 ? -10.234 -8.562 -3.283 1 85.19 51 ALA B O 1
ATOM 1823 N N . GLU B 1 52 ? -10.664 -10.578 -2.318 1 82.31 52 GLU B N 1
ATOM 1824 C CA . GLU B 1 52 ? -9.258 -10.961 -2.391 1 82.31 52 GLU B CA 1
ATOM 1825 C C . GLU B 1 52 ? -9.023 -12.016 -3.467 1 82.31 52 GLU B C 1
ATOM 1827 O O . GLU B 1 52 ? -9.062 -13.219 -3.186 1 82.31 52 GLU B O 1
ATOM 1832 N N . LEU B 1 53 ? -8.625 -11.594 -4.621 1 79.19 53 LE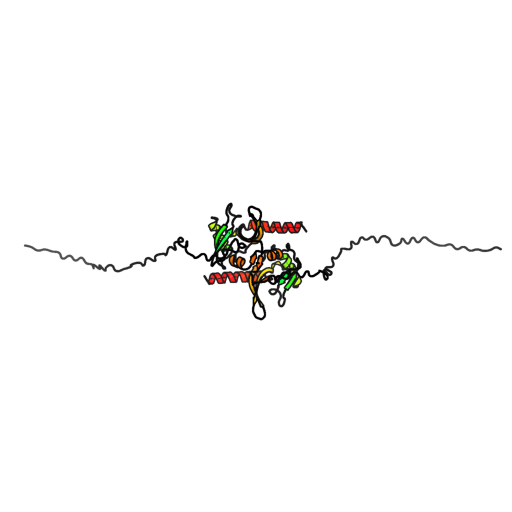U B N 1
ATOM 1833 C CA . LEU B 1 53 ? -8.562 -12.5 -5.762 1 79.19 53 LEU B CA 1
ATOM 1834 C C . LEU B 1 53 ? -7.285 -13.328 -5.723 1 79.19 53 LEU B C 1
ATOM 1836 O O . LEU B 1 53 ? -7.188 -14.359 -6.398 1 79.19 53 LEU B O 1
ATOM 1840 N N . SER B 1 54 ? -6.418 -12.852 -4.883 1 77.81 54 SER B N 1
ATOM 1841 C CA . SER B 1 54 ? -5.121 -13.523 -4.844 1 77.81 54 SER B CA 1
ATOM 1842 C C . SER B 1 54 ? -5.082 -14.586 -3.752 1 77.81 54 SER B C 1
ATOM 1844 O O . SER B 1 54 ? -4.168 -15.406 -3.715 1 77.81 54 SER B O 1
ATOM 1846 N N . THR B 1 55 ? -5.816 -14.453 -2.662 1 68.75 55 THR B N 1
ATOM 1847 C CA . THR B 1 55 ? -5.652 -15.398 -1.565 1 68.75 55 THR B CA 1
ATOM 1848 C C . THR B 1 55 ? -6.879 -16.297 -1.444 1 68.75 55 THR B C 1
ATOM 1850 O O . THR B 1 55 ? -8.008 -15.867 -1.687 1 68.75 55 THR B O 1
ATOM 1853 N N . GLN B 1 56 ? -6.668 -17.562 -1.497 1 53 56 GLN B N 1
ATOM 1854 C CA . GLN B 1 56 ? -7.707 -18.5 -1.082 1 53 56 GLN B CA 1
ATOM 1855 C C . GLN B 1 56 ? -7.812 -18.578 0.439 1 53 56 GLN B C 1
ATOM 1857 O O . GLN B 1 56 ? -6.797 -18.578 1.138 1 53 56 GLN B O 1
ATOM 1862 N N . ILE B 1 57 ? -8.859 -17.859 1.065 1 46.16 57 ILE B N 1
ATOM 1863 C CA . ILE B 1 57 ? -9.117 -17.844 2.502 1 46.16 57 ILE B CA 1
ATOM 1864 C C . ILE B 1 57 ? -8.469 -19.062 3.154 1 46.16 57 ILE B C 1
ATOM 1866 O O . ILE B 1 57 ? -7.945 -18.969 4.266 1 46.16 57 ILE B O 1
ATOM 1870 N N . SER B 1 58 ? -8.977 -20.219 2.811 1 42.5 58 SER B N 1
ATOM 1871 C CA . SER B 1 58 ? -8.742 -21.344 3.695 1 42.5 58 SER B CA 1
ATOM 1872 C C . SER B 1 58 ? -7.258 -21.516 4.008 1 42.5 58 SER B C 1
ATOM 1874 O O . SER B 1 58 ? -6.895 -22.141 5 1 42.5 58 SER B O 1
ATOM 1876 N N . ALA B 1 59 ? -6.195 -21.672 3.068 1 46.19 59 ALA B N 1
ATOM 1877 C CA . ALA B 1 59 ? -4.855 -22.156 3.395 1 46.19 59 ALA B CA 1
ATOM 1878 C C . ALA B 1 59 ? -3.869 -21 3.52 1 46.19 59 ALA B C 1
ATOM 1880 O O . ALA B 1 59 ? -3.814 -20.125 2.65 1 46.19 59 ALA B O 1
ATOM 1881 N N . PRO B 1 60 ? -3.506 -20.375 4.512 1 53.38 60 PRO B N 1
ATOM 1882 C CA . PRO B 1 60 ? -2.162 -19.828 4.742 1 53.38 60 PRO B CA 1
ATOM 1883 C C . PRO B 1 60 ? -1.124 -20.406 3.785 1 53.38 60 PRO B C 1
ATOM 1885 O O . PRO B 1 60 ? -1.146 -21.609 3.498 1 53.38 60 PRO B O 1
ATOM 1888 N N . GLY B 1 61 ? -0.631 -19.828 2.74 1 71.31 61 GLY B N 1
ATOM 1889 C CA . GLY B 1 61 ? 0.568 -20.156 1.991 1 71.31 61 GLY B CA 1
ATOM 1890 C C . GLY B 1 61 ? 0.486 -19.781 0.526 1 71.31 61 GLY B C 1
ATOM 1891 O O . GLY B 1 61 ? 1.439 -19.234 -0.033 1 71.31 61 GLY B O 1
ATOM 1892 N N . VAL B 1 62 ? -0.795 -20.25 -0.131 1 82.69 62 VAL B N 1
ATOM 1893 C CA . VAL B 1 62 ? -0.689 -20.172 -1.584 1 82.69 62 VAL B CA 1
ATOM 1894 C C . VAL B 1 62 ? -1.148 -18.781 -2.051 1 82.69 62 VAL B C 1
ATOM 1896 O O . VAL B 1 62 ? -2.252 -18.344 -1.72 1 82.69 62 VAL B O 1
ATOM 1899 N N . LEU B 1 63 ? -0.44 -18.109 -2.713 1 90 63 LEU B N 1
ATOM 1900 C CA . LEU B 1 63 ? -0.729 -16.828 -3.34 1 90 63 LEU B CA 1
ATOM 1901 C C . LEU B 1 63 ? -0.873 -16.984 -4.852 1 90 63 LEU B C 1
ATOM 1903 O O . LEU B 1 63 ? 0.009 -17.547 -5.508 1 90 63 LEU B O 1
ATOM 1907 N N . LYS B 1 64 ? -2.09 -16.547 -5.324 1 91.31 64 LYS B N 1
ATOM 1908 C CA . LYS B 1 64 ? -2.264 -16.5 -6.77 1 91.31 64 LYS B CA 1
ATOM 1909 C C . LYS B 1 64 ? -1.628 -15.242 -7.359 1 91.31 64 LYS B C 1
ATOM 1911 O O . LYS B 1 64 ? -2.008 -14.125 -7.004 1 91.31 64 LYS B O 1
ATOM 1916 N N . ILE B 1 65 ? -0.686 -15.422 -8.18 1 94.94 65 ILE B N 1
ATOM 1917 C CA . ILE B 1 65 ? -0.002 -14.289 -8.797 1 94.94 65 ILE B CA 1
ATOM 1918 C C . ILE B 1 65 ? -0.363 -14.211 -10.273 1 94.94 65 ILE B C 1
ATOM 1920 O O . ILE B 1 65 ? -0.079 -15.133 -11.039 1 94.94 65 ILE B O 1
ATOM 1924 N N . PHE B 1 66 ? -1 -13.094 -10.633 1 95 66 PHE B N 1
ATOM 1925 C CA . PHE B 1 66 ? -1.444 -12.898 -12.008 1 95 66 PHE B CA 1
ATOM 1926 C C . PHE B 1 66 ? -0.304 -12.383 -12.875 1 95 66 PHE B C 1
ATOM 1928 O O . PHE B 1 66 ? 0.396 -11.438 -12.5 1 95 66 PHE B O 1
ATOM 1935 N N . GLY B 1 67 ? -0.083 -12.961 -13.953 1 95.12 67 GLY B N 1
ATOM 1936 C CA . GLY B 1 67 ? 1.024 -12.609 -14.828 1 95.12 67 GLY B CA 1
ATOM 1937 C C . GLY B 1 67 ? 0.579 -12.203 -16.219 1 95.12 67 GLY B C 1
ATOM 1938 O O . GLY B 1 67 ? 1.265 -12.492 -17.203 1 95.12 67 GLY B O 1
ATOM 1939 N N . ASP B 1 68 ? -0.574 -11.578 -16.344 1 87.31 68 ASP B N 1
ATOM 1940 C CA . ASP B 1 68 ? -1.098 -11.164 -17.641 1 87.31 68 ASP B CA 1
ATOM 1941 C C . ASP B 1 68 ? -0.116 -10.242 -18.375 1 87.31 68 ASP B C 1
ATOM 1943 O O . ASP B 1 68 ? -0.059 -10.234 -19.594 1 87.31 68 ASP B O 1
ATOM 1947 N N . GLY B 1 69 ? 0.678 -9.562 -17.672 1 83.31 69 GLY B N 1
ATOM 1948 C CA . GLY B 1 69 ? 1.606 -8.609 -18.25 1 83.31 69 GLY B CA 1
ATOM 1949 C C . GLY B 1 69 ? 2.91 -9.242 -18.703 1 83.31 69 GLY B C 1
ATOM 1950 O O . GLY B 1 69 ? 3.695 -8.617 -19.422 1 83.31 69 GLY B O 1
ATOM 1951 N N . ILE B 1 70 ? 3.145 -10.422 -18.344 1 87.94 70 ILE B N 1
ATOM 1952 C CA . ILE B 1 70 ? 4.461 -10.984 -18.625 1 87.94 70 ILE B CA 1
ATOM 1953 C C . ILE B 1 70 ? 4.312 -12.258 -19.453 1 87.94 70 ILE B C 1
ATOM 1955 O O . ILE B 1 70 ? 5.285 -12.75 -20.031 1 87.94 70 ILE B O 1
ATOM 1959 N N . CYS B 1 71 ? 3.172 -12.859 -19.359 1 79.44 71 CYS B N 1
ATOM 1960 C CA . CYS B 1 71 ? 2.914 -14.055 -20.156 1 79.44 71 CYS B CA 1
ATOM 1961 C C . CYS B 1 71 ? 1.516 -14.023 -20.75 1 79.44 71 CYS B C 1
ATOM 1963 O O . CYS B 1 71 ? 0.52 -13.992 -20.031 1 79.44 71 CYS B O 1
ATOM 1965 N N . SER B 1 72 ? 1.47 -14.023 -21.938 1 75.12 72 SER B N 1
ATOM 1966 C CA . SER B 1 72 ? 0.198 -13.945 -22.641 1 75.12 72 SER B CA 1
ATOM 1967 C C . SER B 1 72 ? -0.653 -15.188 -22.391 1 75.12 72 SER B C 1
ATOM 1969 O O . SER B 1 72 ? -0.131 -16.297 -22.328 1 75.12 72 SER B O 1
ATOM 1971 N N . GLY B 1 73 ? -1.976 -14.906 -22.219 1 68.81 73 GLY B N 1
ATOM 1972 C CA . GLY B 1 73 ? -2.918 -16.016 -22.156 1 68.81 73 GLY B CA 1
ATOM 1973 C C . GLY B 1 73 ? -3.016 -16.641 -20.781 1 68.81 73 GLY B C 1
ATOM 1974 O O . GLY B 1 73 ? -3.777 -17.578 -20.578 1 68.81 73 GLY B O 1
ATOM 1975 N N . THR B 1 74 ? -2.199 -16.203 -19.953 1 68.12 74 THR B N 1
ATOM 1976 C CA . THR B 1 74 ? -2.223 -16.812 -18.625 1 68.12 74 THR B CA 1
ATOM 1977 C C . THR B 1 74 ? -2.998 -15.953 -17.641 1 68.12 74 THR B C 1
ATOM 1979 O O . THR B 1 74 ? -3.023 -14.727 -17.781 1 68.12 74 THR B O 1
ATOM 1982 N N . ASN B 1 75 ? -3.621 -16.766 -16.844 1 86.56 75 ASN B N 1
ATOM 1983 C CA . ASN B 1 75 ? -4.383 -16.156 -15.75 1 86.56 75 ASN B CA 1
ATOM 1984 C C . ASN B 1 75 ? -3.51 -15.922 -14.523 1 86.56 75 ASN B C 1
ATOM 1986 O O . ASN B 1 75 ? -2.783 -14.93 -14.453 1 86.56 75 ASN B O 1
ATOM 1990 N N . TYR B 1 76 ? -3.42 -16.891 -13.719 1 92.75 76 TYR B N 1
ATOM 1991 C CA . TYR B 1 76 ? -2.582 -16.766 -12.531 1 92.75 76 TYR B CA 1
ATOM 1992 C C . TYR B 1 76 ? -1.813 -18.047 -12.258 1 92.75 76 TYR B C 1
ATOM 1994 O O . TYR B 1 76 ? -2.162 -19.109 -12.781 1 92.75 76 TYR B O 1
ATOM 2002 N N . LYS B 1 77 ? -0.633 -17.906 -11.586 1 91.88 77 LYS B N 1
ATOM 2003 C CA . LYS B 1 77 ? 0.071 -19.047 -10.992 1 91.88 77 LYS B CA 1
ATOM 2004 C C . LYS B 1 77 ? -0 -19 -9.469 1 91.88 77 LYS B C 1
ATOM 2006 O O . LYS B 1 77 ? 0.084 -17.922 -8.867 1 91.88 77 LYS B O 1
ATOM 2011 N N . SER B 1 78 ? -0.122 -20.312 -8.953 1 89.25 78 SER B N 1
ATOM 2012 C CA . SER B 1 78 ? -0.17 -20.438 -7.496 1 89.25 78 SER B CA 1
ATOM 2013 C C . SER B 1 78 ? 1.229 -20.578 -6.91 1 89.25 78 SER B C 1
ATOM 2015 O O . SER B 1 78 ? 2.018 -21.406 -7.367 1 89.25 78 SER B O 1
ATOM 2017 N N . VAL B 1 79 ? 1.534 -19.75 -5.918 1 92.06 79 VAL B N 1
ATOM 2018 C CA . VAL B 1 79 ? 2.828 -19.781 -5.246 1 92.06 79 VAL B CA 1
ATOM 2019 C C . VAL B 1 79 ? 2.625 -19.922 -3.738 1 92.06 79 VAL B C 1
ATOM 2021 O O . VAL B 1 79 ? 1.752 -19.266 -3.162 1 92.06 79 VAL B O 1
ATOM 2024 N N . LEU B 1 80 ? 3.479 -20.781 -3.164 1 88.25 80 LEU B N 1
ATOM 2025 C CA . LEU B 1 80 ? 3.412 -20.891 -1.711 1 88.25 80 LEU B CA 1
ATOM 2026 C C . LEU B 1 80 ? 3.992 -19.656 -1.035 1 88.25 80 LEU B C 1
ATOM 2028 O O . LEU B 1 80 ? 5.043 -19.156 -1.439 1 88.25 80 LEU B O 1
ATOM 2032 N N . ALA B 1 81 ? 3.227 -19.25 -0.076 1 90.44 81 ALA B N 1
ATOM 2033 C CA . ALA B 1 81 ? 3.66 -18.031 0.624 1 90.44 81 ALA B CA 1
ATOM 2034 C C . ALA B 1 81 ? 3.324 -18.109 2.109 1 90.44 81 ALA B C 1
ATOM 2036 O O . ALA B 1 81 ? 2.357 -18.766 2.502 1 90.44 81 ALA B O 1
ATOM 2037 N N . THR B 1 82 ? 4.168 -17.484 2.918 1 86.38 82 THR B N 1
ATOM 2038 C CA . THR B 1 82 ? 3.936 -17.266 4.34 1 86.38 82 THR B CA 1
ATOM 2039 C C . THR B 1 82 ? 3.879 -15.781 4.66 1 86.38 82 THR B C 1
ATOM 2041 O O . THR B 1 82 ? 4.207 -14.945 3.811 1 86.38 82 THR B O 1
ATOM 2044 N N . PRO B 1 83 ? 3.4 -15.453 5.789 1 88.5 83 PRO B N 1
ATOM 2045 C CA . PRO B 1 83 ? 3.393 -14.039 6.164 1 88.5 83 PRO B CA 1
ATOM 2046 C C . PRO B 1 83 ? 4.789 -13.422 6.16 1 88.5 83 PRO B C 1
ATOM 2048 O O . PRO B 1 83 ? 4.926 -12.195 6.168 1 88.5 83 PRO B O 1
ATOM 2051 N N . TYR B 1 84 ? 5.816 -14.203 6.043 1 89.56 84 TYR B N 1
ATOM 2052 C CA . TYR B 1 84 ? 7.188 -13.711 6.109 1 89.56 84 TYR B CA 1
ATOM 2053 C C . TYR B 1 84 ? 7.84 -13.711 4.73 1 89.56 84 TYR B C 1
ATOM 2055 O O . TYR B 1 84 ? 8.938 -13.18 4.555 1 89.56 84 TYR B O 1
ATOM 2063 N N . SER B 1 85 ? 7.113 -14.289 3.787 1 91.62 85 SER B N 1
ATOM 2064 C CA . SER B 1 85 ? 7.664 -14.312 2.436 1 91.62 85 SER B CA 1
ATOM 2065 C C . SER B 1 85 ? 7.758 -12.898 1.855 1 91.62 85 SER B C 1
ATOM 2067 O O . SER B 1 85 ? 6.801 -12.125 1.934 1 91.62 85 SER B O 1
ATOM 2069 N N . SER B 1 86 ? 8.914 -12.602 1.303 1 95.06 86 SER B N 1
ATOM 2070 C CA . SER B 1 86 ? 9.094 -11.289 0.685 1 95.06 86 SER B CA 1
ATOM 2071 C C . SER B 1 86 ? 8.555 -11.266 -0.741 1 95.06 86 SER B C 1
ATOM 2073 O O . SER B 1 86 ? 8.414 -12.32 -1.372 1 95.06 86 SER B O 1
ATOM 2075 N N . ALA B 1 87 ? 8.328 -10.086 -1.169 1 97 87 ALA B N 1
ATOM 2076 C CA . ALA B 1 87 ? 7.855 -9.922 -2.543 1 97 87 ALA B CA 1
ATOM 2077 C C . ALA B 1 87 ? 8.867 -10.492 -3.537 1 97 87 ALA B C 1
ATOM 2079 O O . ALA B 1 87 ? 8.492 -11.172 -4.492 1 97 87 ALA B O 1
ATOM 2080 N N . GLN B 1 88 ? 10.109 -10.258 -3.314 1 97 88 GLN B N 1
ATOM 2081 C CA . GLN B 1 88 ? 11.133 -10.727 -4.246 1 97 88 GLN B CA 1
ATOM 2082 C C . GLN B 1 88 ? 11.18 -12.25 -4.293 1 97 88 GLN B C 1
ATOM 2084 O O . GLN B 1 88 ? 11.352 -12.836 -5.359 1 97 88 GLN B O 1
ATOM 2089 N N . GLU B 1 89 ? 11.016 -12.914 -3.154 1 96.12 89 GLU B N 1
ATOM 2090 C CA . GLU B 1 89 ? 10.977 -14.375 -3.115 1 96.12 89 GLU B CA 1
ATOM 2091 C C . GLU B 1 89 ? 9.797 -14.914 -3.91 1 96.12 89 GLU B C 1
ATOM 2093 O O . GLU B 1 89 ? 9.93 -15.898 -4.645 1 96.12 89 GLU B O 1
ATOM 2098 N N . LEU B 1 90 ? 8.711 -14.25 -3.773 1 96.44 90 LEU B N 1
ATOM 2099 C CA . LEU B 1 90 ? 7.508 -14.703 -4.457 1 96.44 90 LEU B CA 1
ATOM 2100 C C . LEU B 1 90 ? 7.602 -14.445 -5.957 1 96.44 90 LEU B C 1
ATOM 2102 O O . LEU B 1 90 ? 7.098 -15.234 -6.762 1 96.44 90 LEU B O 1
ATOM 2106 N N . VAL B 1 91 ? 8.258 -13.367 -6.32 1 97.88 91 VAL B N 1
ATOM 2107 C CA . VAL B 1 91 ? 8.492 -13.086 -7.73 1 97.88 91 VAL B CA 1
ATOM 2108 C C . VAL B 1 91 ? 9.352 -14.188 -8.344 1 97.88 91 VAL B C 1
ATOM 2110 O O . VAL B 1 91 ? 9.047 -14.695 -9.422 1 97.88 91 VAL B O 1
ATOM 2113 N N . LYS B 1 92 ? 10.398 -14.57 -7.672 1 97.81 92 LYS B N 1
ATOM 2114 C CA . LYS B 1 92 ? 11.273 -15.633 -8.156 1 97.81 92 LYS B CA 1
ATOM 2115 C C . LYS B 1 92 ? 10.492 -16.922 -8.367 1 97.81 92 LYS B C 1
ATOM 2117 O O . LYS B 1 92 ? 10.633 -17.578 -9.406 1 97.81 92 LYS B O 1
ATOM 2122 N N . GLU B 1 93 ? 9.672 -17.266 -7.418 1 96.12 93 GLU B N 1
ATOM 2123 C CA . GLU B 1 93 ? 8.867 -18.484 -7.508 1 96.12 93 GLU B CA 1
ATOM 2124 C C . GLU B 1 93 ? 7.848 -18.391 -8.641 1 96.12 93 GLU B C 1
ATOM 2126 O O . GLU B 1 93 ? 7.617 -19.359 -9.359 1 96.12 93 GLU B O 1
ATOM 2131 N N . ALA B 1 94 ? 7.258 -17.234 -8.789 1 95.88 94 ALA B N 1
ATOM 2132 C CA . ALA B 1 94 ? 6.27 -17.047 -9.852 1 95.88 94 ALA B CA 1
ATOM 2133 C C . ALA B 1 94 ? 6.914 -17.172 -11.227 1 95.88 94 ALA B C 1
ATOM 2135 O O . ALA B 1 94 ? 6.359 -17.812 -12.125 1 95.88 94 ALA B O 1
ATOM 2136 N N . LEU B 1 95 ? 8.086 -16.5 -11.344 1 96.69 95 LEU B N 1
ATOM 2137 C CA . LEU B 1 95 ? 8.773 -16.578 -12.625 1 96.69 95 LEU B CA 1
ATOM 2138 C C . LEU B 1 95 ? 9.07 -18.031 -12.992 1 96.69 95 LEU B C 1
ATOM 2140 O O . LEU B 1 95 ? 8.891 -18.438 -14.148 1 96.69 95 LEU B O 1
ATOM 2144 N N . GLU B 1 96 ? 9.469 -18.766 -12.016 1 95.56 96 GLU B N 1
ATOM 2145 C CA . GLU B 1 96 ? 9.703 -20.188 -12.242 1 95.56 96 GLU B CA 1
ATOM 2146 C C . GLU B 1 96 ? 8.43 -20.891 -12.695 1 95.56 96 GLU B C 1
ATOM 2148 O O . GLU B 1 96 ? 8.453 -21.672 -13.648 1 95.56 96 GLU B O 1
ATOM 2153 N N . ARG B 1 97 ? 7.34 -20.609 -12.086 1 93.88 97 ARG B N 1
ATOM 2154 C CA . ARG B 1 97 ? 6.062 -21.234 -12.43 1 93.88 97 ARG B CA 1
ATOM 2155 C C . ARG B 1 97 ? 5.598 -20.797 -13.812 1 93.88 97 ARG B C 1
ATOM 2157 O O . ARG B 1 97 ? 4.918 -21.547 -14.516 1 93.88 97 ARG B O 1
ATOM 2164 N N . TYR B 1 98 ? 5.949 -19.625 -14.25 1 94.19 98 TYR B N 1
ATOM 2165 C CA . TYR B 1 98 ? 5.629 -19.125 -15.586 1 94.19 98 TYR B CA 1
ATOM 2166 C C . TYR B 1 98 ? 6.672 -19.578 -16.609 1 94.19 98 TYR B C 1
ATOM 2168 O O . TYR B 1 98 ? 6.625 -19.172 -17.766 1 94.19 98 TYR B O 1
ATOM 2176 N N . SER B 1 99 ? 7.609 -20.375 -16.125 1 93.38 99 SER B N 1
ATOM 2177 C CA . SER B 1 99 ? 8.68 -20.891 -16.969 1 93.38 99 SER B CA 1
ATOM 2178 C C . SER B 1 99 ? 9.508 -19.75 -17.562 1 93.38 99 SER B C 1
ATOM 2180 O O . SER B 1 99 ? 9.859 -19.781 -18.734 1 93.38 99 SER B O 1
ATOM 2182 N N . LEU B 1 100 ? 9.688 -18.75 -16.75 1 92.75 100 LEU B N 1
ATOM 2183 C CA . LEU B 1 100 ? 10.57 -17.641 -17.094 1 92.75 100 LEU B CA 1
ATOM 2184 C C . LEU B 1 100 ? 11.836 -17.672 -16.25 1 92.75 100 LEU B C 1
ATOM 2186 O O . LEU B 1 100 ? 11.945 -18.453 -15.305 1 92.75 100 LEU B O 1
ATOM 2190 N N . CYS B 1 101 ? 12.812 -16.922 -16.641 1 91.69 101 CYS B N 1
ATOM 2191 C CA . CYS B 1 101 ? 14.133 -16.953 -16.016 1 91.69 101 CYS B CA 1
ATOM 2192 C C . CYS B 1 101 ? 14.086 -16.297 -14.641 1 91.69 101 CYS B C 1
ATOM 2194 O O . CYS B 1 101 ? 14 -15.078 -14.523 1 91.69 101 CYS B O 1
ATOM 2196 N N . LYS B 1 102 ? 14.227 -17.094 -13.648 1 89.44 102 LYS B N 1
ATOM 2197 C CA . LYS B 1 102 ? 14.156 -16.625 -12.266 1 89.44 102 LYS B CA 1
ATOM 2198 C C . LYS B 1 102 ? 15.359 -15.742 -11.93 1 89.44 102 LYS B C 1
ATOM 2200 O O . LYS B 1 102 ? 15.289 -14.914 -11.016 1 89.44 102 LYS B O 1
ATOM 2205 N N . THR B 1 103 ? 16.5 -15.844 -12.68 1 91.69 103 THR B N 1
ATOM 2206 C CA . THR B 1 103 ? 17.688 -15.039 -12.422 1 91.69 103 THR B CA 1
ATOM 2207 C C . THR B 1 103 ? 17.453 -13.586 -12.828 1 91.69 103 THR B C 1
ATOM 2209 O O . THR B 1 103 ? 18.203 -12.695 -12.438 1 91.69 103 THR B O 1
ATOM 2212 N N . GLN B 1 104 ? 16.344 -13.406 -13.625 1 94.69 104 GLN B N 1
ATOM 2213 C CA . GLN B 1 104 ? 16 -12.047 -14.055 1 94.69 104 GLN B CA 1
ATOM 2214 C C . GLN B 1 104 ? 14.914 -11.445 -13.164 1 94.69 104 GLN B C 1
ATOM 2216 O O . GLN B 1 104 ? 14.219 -10.516 -13.57 1 94.69 104 GLN B O 1
ATOM 2221 N N . ALA B 1 105 ? 14.758 -11.977 -11.945 1 96.06 105 ALA B N 1
ATOM 2222 C CA . ALA B 1 105 ? 13.703 -11.547 -11.031 1 96.06 105 ALA B CA 1
ATOM 2223 C C . ALA B 1 105 ? 13.797 -10.047 -10.758 1 96.06 105 ALA B C 1
ATOM 2225 O O . ALA B 1 105 ? 12.789 -9.391 -10.492 1 96.06 105 ALA B O 1
ATOM 2226 N N . GLY B 1 106 ? 14.984 -9.523 -10.844 1 97 106 GLY B N 1
ATOM 2227 C CA . GLY B 1 106 ? 15.195 -8.102 -10.594 1 97 106 GLY B CA 1
ATOM 2228 C C . GLY B 1 106 ? 14.492 -7.207 -11.594 1 97 106 GLY B C 1
ATOM 2229 O O . GLY B 1 106 ? 14.312 -6.016 -11.344 1 97 106 GLY B O 1
ATOM 2230 N N . LYS B 1 107 ? 14.078 -7.703 -12.727 1 97.25 107 LYS B N 1
ATOM 2231 C CA . LYS B 1 107 ? 13.414 -6.93 -13.773 1 97.25 107 LYS B CA 1
ATOM 2232 C C . LYS B 1 107 ? 11.906 -6.867 -13.531 1 97.25 107 LYS B C 1
ATOM 2234 O O . LYS B 1 107 ? 11.188 -6.137 -14.219 1 97.25 107 LYS B O 1
ATOM 2239 N N . PHE B 1 108 ? 11.516 -7.617 -12.484 1 97.75 108 PHE B N 1
ATOM 2240 C CA . PHE B 1 108 ? 10.078 -7.723 -12.258 1 97.75 108 PHE B CA 1
ATOM 2241 C C . PHE B 1 108 ? 9.719 -7.23 -10.859 1 97.75 108 PHE B C 1
ATOM 2243 O O . PHE B 1 108 ? 10.586 -7.137 -9.984 1 97.75 108 PHE B O 1
ATOM 2250 N N . VAL B 1 109 ? 8.461 -6.922 -10.766 1 98 109 VAL B N 1
ATOM 2251 C CA . VAL B 1 109 ? 7.961 -6.426 -9.484 1 98 109 VAL B CA 1
ATOM 2252 C C . VAL B 1 109 ? 6.562 -6.98 -9.227 1 98 109 VAL B C 1
ATOM 2254 O O . VAL B 1 109 ? 5.777 -7.156 -10.156 1 98 109 VAL B O 1
ATOM 2257 N N . LEU B 1 110 ? 6.336 -7.383 -7.984 1 97.94 110 LEU B N 1
ATOM 2258 C CA . LEU B 1 110 ? 4.984 -7.746 -7.57 1 97.94 110 LEU B CA 1
ATOM 2259 C C . LEU B 1 110 ? 4.156 -6.5 -7.273 1 97.94 110 LEU B C 1
ATOM 2261 O O . LEU B 1 110 ? 4.617 -5.594 -6.574 1 97.94 110 LEU B O 1
ATOM 2265 N N . CYS B 1 111 ? 2.941 -6.461 -7.812 1 98.12 111 CYS B N 1
ATOM 2266 C CA . CYS B 1 111 ? 2.09 -5.281 -7.68 1 98.12 111 CYS B CA 1
ATOM 2267 C C . CYS B 1 111 ? 0.812 -5.617 -6.918 1 98.12 111 CYS B C 1
ATOM 2269 O O . CYS B 1 111 ? 0.212 -6.672 -7.137 1 98.12 111 CYS B O 1
ATOM 2271 N N . ASP B 1 112 ? 0.514 -4.766 -5.988 1 97.75 112 ASP B N 1
ATOM 2272 C CA . ASP B 1 112 ? -0.763 -4.754 -5.281 1 97.75 112 ASP B CA 1
ATOM 2273 C C . ASP B 1 112 ? -1.804 -3.934 -6.039 1 97.75 112 ASP B C 1
ATOM 2275 O O . ASP B 1 112 ? -1.769 -2.703 -6.02 1 97.75 112 ASP B O 1
ATOM 2279 N N . VAL B 1 113 ? -2.797 -4.656 -6.66 1 97.25 113 VAL B N 1
ATOM 2280 C CA . VAL B 1 113 ? -3.66 -3.986 -7.625 1 97.25 113 VAL B CA 1
ATOM 2281 C C . VAL B 1 113 ? -5.109 -4.027 -7.141 1 97.25 113 VAL B C 1
ATOM 2283 O O . VAL B 1 113 ? -5.625 -5.094 -6.801 1 97.25 113 VAL B O 1
ATOM 2286 N N . ILE B 1 114 ? -5.68 -2.881 -7.09 1 97.38 114 ILE B N 1
ATOM 2287 C CA . ILE B 1 114 ? -7.113 -2.777 -6.828 1 97.38 114 ILE B CA 1
ATOM 2288 C C . ILE B 1 114 ? -7.859 -2.551 -8.141 1 97.38 114 ILE B C 1
ATOM 2290 O O . ILE B 1 114 ? -7.422 -1.759 -8.984 1 97.38 114 ILE B O 1
ATOM 2294 N N . GLY B 1 115 ? -8.938 -3.336 -8.336 1 96.44 115 GLY B N 1
ATOM 2295 C CA . GLY B 1 115 ? -9.773 -3.213 -9.523 1 96.44 115 GLY B CA 1
ATOM 2296 C C . GLY B 1 115 ? -11.188 -3.734 -9.305 1 96.44 115 GLY B C 1
ATOM 2297 O O . GLY B 1 115 ? -11.633 -3.891 -8.164 1 96.44 115 GLY B O 1
ATOM 2298 N N . LYS B 1 116 ? -11.906 -3.752 -10.367 1 95 116 LYS B N 1
ATOM 2299 C CA . LYS B 1 116 ? -13.266 -4.285 -10.359 1 95 116 LYS B CA 1
ATOM 2300 C C . LYS B 1 116 ? -13.578 -5.008 -11.664 1 95 116 LYS B C 1
ATOM 2302 O O . LYS B 1 116 ? -12.914 -4.785 -12.68 1 95 116 LYS B O 1
ATOM 2307 N N . PHE B 1 117 ? -14.461 -5.949 -11.484 1 92.19 117 PHE B N 1
ATOM 2308 C CA . PHE B 1 117 ? -14.977 -6.57 -12.703 1 92.19 117 PHE B CA 1
ATOM 2309 C C . PHE B 1 117 ? -16.094 -5.734 -13.305 1 92.19 117 PHE B C 1
ATOM 2311 O O . PHE B 1 117 ? -17.016 -5.324 -12.594 1 92.19 117 PHE B O 1
ATOM 2318 N N . GLU B 1 118 ? -15.898 -5.43 -14.555 1 91.31 118 GLU B N 1
ATOM 2319 C CA . GLU B 1 118 ? -16.875 -4.562 -15.219 1 91.31 118 GLU B CA 1
ATOM 2320 C C . GLU B 1 118 ? -17.422 -5.215 -16.484 1 91.31 118 GLU B C 1
ATOM 2322 O O . GLU B 1 118 ? -16.734 -6.031 -17.109 1 91.31 118 GLU B O 1
ATOM 2327 N N . GLY B 1 119 ? -18.688 -4.758 -16.797 1 88.5 119 GLY B N 1
ATOM 2328 C CA . GLY B 1 119 ? -19.312 -5.195 -18.047 1 88.5 119 GLY B CA 1
ATOM 2329 C C . GLY B 1 119 ? -20 -6.543 -17.938 1 88.5 119 GLY B C 1
ATOM 2330 O O . GLY B 1 119 ? -19.922 -7.199 -16.891 1 88.5 119 GLY B O 1
ATOM 2331 N N . VAL B 1 120 ? -20.641 -6.941 -19.047 1 88.31 120 VAL B N 1
ATOM 2332 C CA . VAL B 1 120 ? -21.406 -8.18 -19.109 1 88.31 120 VAL B CA 1
ATOM 2333 C C . VAL B 1 120 ? -20.469 -9.383 -19 1 88.31 120 VAL B C 1
ATOM 2335 O O . VAL B 1 120 ? -20.781 -10.352 -18.297 1 88.31 120 VAL B O 1
ATOM 2338 N N . GLU B 1 121 ? -19.266 -9.258 -19.641 1 88.56 121 GLU B N 1
ATOM 2339 C CA . GLU B 1 121 ? -18.297 -10.352 -19.641 1 88.56 121 GLU B CA 1
ATOM 2340 C C . GLU B 1 121 ? -17.453 -10.336 -18.375 1 88.56 121 GLU B C 1
ATOM 2342 O O . GLU B 1 121 ? -16.641 -11.242 -18.141 1 88.56 121 GLU B O 1
ATOM 2347 N N . LYS B 1 122 ? -17.578 -9.391 -17.484 1 87.69 122 LYS B N 1
ATOM 2348 C CA . LYS B 1 122 ? -16.891 -9.273 -16.203 1 87.69 122 LYS B CA 1
ATOM 2349 C C . LYS B 1 122 ? -15.375 -9.195 -16.406 1 87.69 122 LYS B C 1
ATOM 2351 O O . LYS B 1 122 ? -14.625 -9.961 -15.797 1 87.69 122 LYS B O 1
ATOM 2356 N N . TYR B 1 123 ? -14.977 -8.242 -17.25 1 91.25 123 TYR B N 1
ATOM 2357 C CA . TYR B 1 123 ? -13.547 -8.07 -17.484 1 91.25 123 TYR B CA 1
ATOM 2358 C C . TYR B 1 123 ? -12.898 -7.301 -16.344 1 91.25 123 TYR B C 1
ATOM 2360 O O . TYR B 1 123 ? -13.5 -6.363 -15.797 1 91.25 123 TYR B O 1
ATOM 2368 N N . TRP B 1 124 ? -11.719 -7.703 -15.969 1 91.94 124 TRP B N 1
ATOM 2369 C CA . TRP B 1 124 ? -10.953 -7.047 -14.914 1 91.94 124 TRP B CA 1
ATOM 2370 C C . TRP B 1 124 ? -10.469 -5.676 -15.367 1 91.94 124 TRP B C 1
ATOM 2372 O O . TRP B 1 124 ? -9.797 -5.555 -16.391 1 91.94 124 TRP B O 1
ATOM 2382 N N . LYS B 1 125 ? -10.859 -4.66 -14.57 1 94.31 125 LYS B N 1
ATOM 2383 C CA . LYS B 1 125 ? -10.391 -3.297 -14.812 1 94.31 125 LYS B CA 1
ATOM 2384 C C . LYS B 1 125 ? -9.625 -2.762 -13.609 1 94.31 125 LYS B C 1
ATOM 2386 O O . LYS B 1 125 ? -10.18 -2.639 -12.516 1 94.31 125 LYS B O 1
ATOM 2391 N N . MET B 1 126 ? -8.422 -2.451 -13.867 1 94.62 126 MET B N 1
ATOM 2392 C CA . MET B 1 126 ? -7.562 -1.913 -12.812 1 94.62 126 MET B CA 1
ATOM 2393 C C . MET B 1 126 ? -7.965 -0.485 -12.461 1 94.62 126 MET B C 1
ATOM 2395 O O . MET B 1 126 ? -8.188 0.338 -13.352 1 94.62 126 MET B O 1
ATOM 2399 N N . GLU B 1 127 ? -8.117 -0.252 -11.141 1 95 127 GLU B N 1
ATOM 2400 C CA . GLU B 1 127 ? -8.344 1.104 -10.648 1 95 127 GLU B CA 1
ATOM 2401 C C . GLU B 1 127 ? -7.035 1.764 -10.227 1 95 127 GLU B C 1
ATOM 2403 O O . GLU B 1 127 ? -6.797 2.934 -10.531 1 95 127 GLU B O 1
ATOM 2408 N N . CYS B 1 128 ? -6.172 1.034 -9.523 1 95 128 CYS B N 1
ATOM 2409 C CA . CYS B 1 128 ? -4.902 1.565 -9.039 1 95 128 CYS B CA 1
ATOM 2410 C C . CYS B 1 128 ? -3.918 0.441 -8.742 1 95 128 CYS B C 1
ATOM 2412 O O . CYS B 1 128 ? -4.316 -0.643 -8.312 1 95 128 CYS B O 1
ATOM 2414 N N . LEU B 1 129 ? -2.625 0.776 -8.953 1 96.44 129 LEU B N 1
ATOM 2415 C CA . LEU B 1 129 ? -1.548 -0.185 -8.75 1 96.44 129 LEU B CA 1
ATOM 2416 C C . LEU B 1 129 ? -0.477 0.39 -7.828 1 96.44 129 LEU B C 1
ATOM 2418 O O . LEU B 1 129 ? -0.059 1.538 -7.996 1 96.44 129 LEU B O 1
ATOM 2422 N N . ARG B 1 130 ? -0.15 -0.442 -6.805 1 97.5 130 ARG B N 1
ATOM 2423 C CA . ARG B 1 130 ? 0.999 -0.115 -5.969 1 97.5 130 ARG B CA 1
ATOM 2424 C C . ARG B 1 130 ? 2.088 -1.175 -6.094 1 97.5 130 ARG B C 1
ATOM 2426 O O . ARG B 1 130 ? 1.836 -2.361 -5.875 1 97.5 130 ARG B O 1
ATOM 2433 N N . ALA B 1 131 ? 3.287 -0.703 -6.434 1 97.88 131 ALA B N 1
ATOM 2434 C CA . ALA B 1 131 ? 4.422 -1.62 -6.52 1 97.88 131 ALA B CA 1
ATOM 2435 C C . ALA B 1 131 ? 4.941 -1.979 -5.129 1 97.88 131 ALA B C 1
ATOM 2437 O O . ALA B 1 131 ? 5.164 -1.097 -4.297 1 97.88 131 ALA B O 1
ATOM 2438 N N . LEU B 1 132 ? 5.117 -3.277 -4.902 1 97.56 132 LEU B N 1
ATOM 2439 C CA . LEU B 1 132 ? 5.688 -3.701 -3.629 1 97.56 132 LEU B CA 1
ATOM 2440 C C . LEU B 1 132 ? 7.211 -3.605 -3.658 1 97.56 132 LEU B C 1
ATOM 2442 O O . LEU B 1 132 ? 7.84 -3.957 -4.66 1 97.56 132 LEU B O 1
ATOM 2446 N N . GLY B 1 133 ? 7.77 -3.074 -2.562 1 95.75 133 GLY B N 1
ATOM 2447 C CA . GLY B 1 133 ? 9.203 -3.219 -2.396 1 95.75 133 GLY B CA 1
ATOM 2448 C C . GLY B 1 133 ? 9.648 -4.664 -2.277 1 95.75 133 GLY B C 1
ATOM 2449 O O . GLY B 1 133 ? 8.875 -5.523 -1.857 1 95.75 133 GLY B O 1
ATOM 2450 N N . ASP B 1 134 ? 10.898 -4.887 -2.566 1 95 134 ASP B N 1
ATOM 2451 C CA . ASP B 1 134 ? 11.445 -6.238 -2.629 1 95 134 ASP B CA 1
ATOM 2452 C C . ASP B 1 134 ? 11.305 -6.949 -1.286 1 95 134 ASP B C 1
ATOM 2454 O O . ASP B 1 134 ? 11.117 -8.172 -1.241 1 95 134 ASP B O 1
ATOM 2458 N N . ASN B 1 135 ? 11.32 -6.238 -0.192 1 93.75 135 ASN B N 1
ATOM 2459 C CA . ASN B 1 135 ? 11.336 -6.855 1.128 1 93.75 135 ASN B CA 1
ATOM 2460 C C . ASN B 1 135 ? 9.961 -6.801 1.786 1 93.75 135 ASN B C 1
ATOM 2462 O O . ASN B 1 135 ? 9.781 -7.285 2.904 1 93.75 135 ASN B O 1
ATOM 2466 N N . GLU B 1 136 ? 9.008 -6.207 1.097 1 95.69 136 GLU B N 1
ATOM 2467 C CA . GLU B 1 136 ? 7.652 -6.203 1.635 1 95.69 136 GLU B CA 1
ATOM 2468 C C . GLU B 1 136 ? 7.039 -7.598 1.592 1 95.69 136 GLU B C 1
ATOM 2470 O O . GLU B 1 136 ? 7.516 -8.469 0.865 1 95.69 136 GLU B O 1
ATOM 2475 N N . ARG B 1 137 ? 6.012 -7.723 2.43 1 93.5 137 ARG B N 1
ATOM 2476 C CA . ARG B 1 137 ? 5.426 -9.039 2.639 1 93.5 137 ARG B CA 1
ATOM 2477 C C . ARG B 1 137 ? 3.969 -9.07 2.189 1 93.5 137 ARG B C 1
ATOM 2479 O O . ARG B 1 137 ? 3.076 -8.648 2.928 1 93.5 137 ARG B O 1
ATOM 2486 N N . PRO B 1 138 ? 3.762 -9.656 1.017 1 94.94 138 PRO B N 1
ATOM 2487 C CA . PRO B 1 138 ? 2.455 -9.547 0.363 1 94.94 138 PRO B CA 1
ATOM 2488 C C . PRO B 1 138 ? 1.317 -10.094 1.219 1 94.94 138 PRO B C 1
ATOM 2490 O O . PRO B 1 138 ? 0.241 -9.492 1.282 1 94.94 138 PRO B O 1
ATOM 2493 N N . LEU B 1 139 ? 1.563 -11.227 1.91 1 91.94 139 LEU B N 1
ATOM 2494 C CA . LE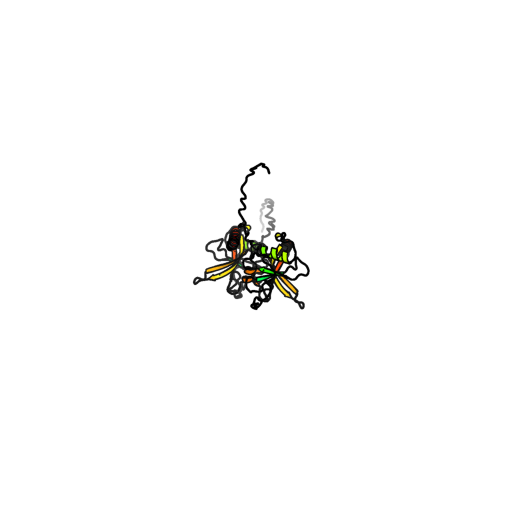U B 1 139 ? 0.471 -11.805 2.684 1 91.94 139 LEU B CA 1
ATOM 2495 C C . LEU B 1 139 ? 0.121 -10.922 3.877 1 91.94 139 LEU B C 1
ATOM 2497 O O . LEU B 1 139 ? -1.052 -10.797 4.238 1 91.94 139 LEU B O 1
ATOM 2501 N N . LEU B 1 140 ? 1.138 -10.398 4.457 1 91.12 14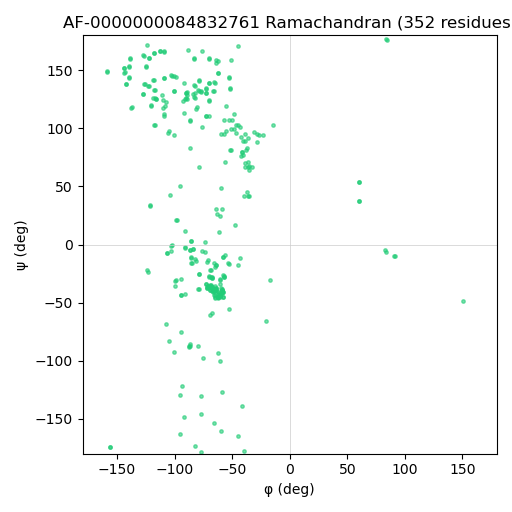0 LEU B N 1
ATOM 2502 C CA . LEU B 1 140 ? 0.887 -9.453 5.539 1 91.12 140 LEU B CA 1
ATOM 2503 C C . LEU B 1 140 ? 0.121 -8.234 5.035 1 91.12 140 LEU B C 1
ATOM 2505 O O . LEU B 1 140 ? -0.824 -7.781 5.684 1 91.12 140 LEU B O 1
ATOM 2509 N N . ILE B 1 141 ? 0.529 -7.691 3.906 1 94.38 141 ILE B N 1
ATOM 2510 C CA . ILE B 1 141 ? -0.112 -6.527 3.301 1 94.38 141 ILE B CA 1
ATOM 2511 C C . ILE B 1 141 ? -1.57 -6.852 2.984 1 94.38 141 ILE B C 1
ATOM 2513 O O . ILE B 1 141 ? -2.467 -6.059 3.285 1 94.38 141 ILE B O 1
ATOM 2517 N N . GLN B 1 142 ? -1.785 -7.98 2.434 1 92.56 142 GLN B N 1
ATOM 2518 C CA . GLN B 1 142 ? -3.141 -8.422 2.117 1 92.56 142 GLN B CA 1
ATOM 2519 C C . GLN B 1 142 ? -4.004 -8.484 3.375 1 92.56 142 GLN B C 1
ATOM 2521 O O . GLN B 1 142 ? -5.195 -8.18 3.332 1 92.56 142 GLN B O 1
ATOM 2526 N N . ASP B 1 143 ? -3.426 -8.898 4.434 1 91.62 143 ASP B N 1
ATOM 2527 C CA . ASP B 1 143 ? -4.172 -9.055 5.68 1 91.62 143 ASP B CA 1
ATOM 2528 C C . ASP B 1 143 ? -4.543 -7.695 6.273 1 91.62 143 ASP B C 1
ATOM 2530 O O . ASP B 1 143 ? -5.648 -7.516 6.789 1 91.62 143 ASP B O 1
ATOM 2534 N N . LEU B 1 144 ? -3.68 -6.77 6.145 1 94.31 144 LEU B N 1
ATOM 2535 C CA . LEU B 1 144 ? -3.807 -5.551 6.938 1 94.31 144 LEU B CA 1
ATOM 2536 C C . LEU B 1 144 ? -4.441 -4.434 6.121 1 94.31 144 LEU B C 1
ATOM 2538 O O . LEU B 1 144 ? -5.059 -3.521 6.68 1 94.31 144 LEU B O 1
ATOM 2542 N N . TRP B 1 145 ? -4.27 -4.352 4.828 1 96.19 145 TRP B N 1
ATOM 2543 C CA . TRP B 1 145 ? -4.875 -3.387 3.916 1 96.19 145 TRP B CA 1
ATOM 2544 C C . TRP B 1 145 ? -5.91 -4.059 3.02 1 96.19 145 TRP B C 1
ATOM 2546 O O . TRP B 1 145 ? -5.555 -4.828 2.121 1 96.19 145 TRP B O 1
ATOM 2556 N N . LYS B 1 146 ? -7.145 -3.717 3.211 1 94.75 146 LYS B N 1
ATOM 2557 C CA . LYS B 1 146 ? -8.227 -4.379 2.492 1 94.75 146 LYS B CA 1
ATOM 2558 C C . LYS B 1 146 ? -8.75 -3.506 1.353 1 94.75 146 LYS B C 1
ATOM 2560 O O . LYS B 1 146 ? -8.734 -2.277 1.449 1 94.75 146 LYS B O 1
ATOM 2565 N N . PRO B 1 147 ? -9.148 -4.145 0.278 1 95.44 147 PRO B N 1
ATOM 2566 C CA . PRO B 1 147 ? -9.719 -3.34 -0.805 1 95.44 147 PRO B CA 1
ATOM 2567 C C . PRO B 1 147 ? -10.992 -2.609 -0.39 1 95.44 147 PRO B C 1
ATOM 2569 O O . PRO B 1 147 ? -11.75 -3.113 0.442 1 95.44 147 PRO B O 1
ATOM 2572 N N . LYS B 1 148 ? -11.164 -1.47 -0.966 1 93.56 148 LYS B N 1
ATOM 2573 C CA . LYS B 1 148 ? -12.406 -0.719 -0.807 1 93.56 148 LYS B CA 1
ATOM 2574 C C . LYS B 1 148 ? -13.617 -1.58 -1.151 1 93.56 148 LYS B C 1
ATOM 2576 O O . LYS B 1 148 ? -13.562 -2.395 -2.074 1 93.56 148 LYS B O 1
ATOM 2581 N N . GLU B 1 149 ? -14.672 -1.324 -0.357 1 93.06 149 GLU B N 1
ATOM 2582 C CA . GLU B 1 149 ? -15.906 -2.037 -0.651 1 93.06 149 GLU B CA 1
ATOM 2583 C C . GLU B 1 149 ? -16.297 -1.892 -2.121 1 93.06 149 GLU B C 1
ATOM 2585 O O . GLU B 1 149 ? -16.234 -0.792 -2.676 1 93.06 149 GLU B O 1
ATOM 2590 N N . GLY B 1 150 ? -16.656 -2.918 -2.777 1 93.5 150 GLY B N 1
ATOM 2591 C CA . GLY B 1 150 ? -17.062 -2.908 -4.176 1 93.5 150 GLY B CA 1
ATOM 2592 C C . GLY B 1 150 ? -15.914 -3.154 -5.133 1 93.5 150 GLY B C 1
ATOM 2593 O O . GLY B 1 150 ? -16.125 -3.318 -6.336 1 93.5 150 GLY B O 1
ATOM 2594 N N . PHE B 1 151 ? -14.75 -3.145 -4.613 1 95 151 PHE B N 1
ATOM 2595 C CA . PHE B 1 151 ? -13.555 -3.42 -5.402 1 95 151 PHE B CA 1
ATOM 2596 C C . PHE B 1 151 ? -12.914 -4.734 -4.973 1 95 151 PHE B C 1
ATOM 2598 O O . PHE B 1 151 ? -13.289 -5.309 -3.947 1 95 151 PHE B O 1
ATOM 2605 N N . ALA B 1 152 ? -12 -5.191 -5.805 1 94.62 152 ALA B N 1
ATOM 2606 C CA . ALA B 1 152 ? -11.234 -6.398 -5.516 1 94.62 152 ALA B CA 1
ATOM 2607 C C . ALA B 1 152 ? -9.734 -6.133 -5.629 1 94.62 152 ALA B C 1
ATOM 2609 O O . ALA B 1 152 ? -9.32 -5.102 -6.16 1 94.62 152 ALA B O 1
ATOM 2610 N N . ARG B 1 153 ? -8.969 -7.023 -5.062 1 95.25 153 ARG B N 1
ATOM 2611 C CA . ARG B 1 153 ? -7.516 -6.926 -5.102 1 95.25 153 ARG B CA 1
ATOM 2612 C C . ARG B 1 153 ? -6.91 -8.133 -5.809 1 95.25 153 ARG B C 1
ATOM 2614 O O . ARG B 1 153 ? -7.363 -9.266 -5.625 1 95.25 153 ARG B O 1
ATOM 2621 N N . ARG B 1 154 ? -5.891 -7.902 -6.574 1 94.31 154 ARG B N 1
ATOM 2622 C CA . ARG B 1 154 ? -5.059 -8.977 -7.105 1 94.31 154 ARG B CA 1
ATOM 2623 C C . ARG B 1 154 ? -3.584 -8.586 -7.078 1 94.31 154 ARG B C 1
ATOM 2625 O O . ARG B 1 154 ? -3.244 -7.41 -7.184 1 94.31 154 ARG B O 1
ATOM 2632 N N . PHE B 1 155 ? -2.803 -9.609 -6.809 1 96.44 155 PHE B N 1
ATOM 2633 C CA . PHE B 1 155 ? -1.363 -9.43 -6.965 1 96.44 155 PHE B CA 1
ATOM 2634 C C . PHE B 1 155 ? -0.919 -9.805 -8.375 1 96.44 155 PHE B C 1
ATOM 2636 O O . PHE B 1 155 ? -1.221 -10.898 -8.852 1 96.44 155 PHE B O 1
ATOM 2643 N N . GLU B 1 156 ? -0.263 -8.883 -9.016 1 96.62 156 GLU B N 1
ATOM 2644 C CA . GLU B 1 156 ? 0.187 -9.07 -10.391 1 96.62 156 GLU B CA 1
ATOM 2645 C C . GLU B 1 156 ? 1.7 -8.906 -10.5 1 96.62 156 GLU B C 1
ATOM 2647 O O . GLU B 1 156 ? 2.287 -8.039 -9.859 1 96.62 156 GLU B O 1
ATOM 2652 N N . ILE B 1 157 ? 2.26 -9.781 -11.219 1 97.06 157 ILE B N 1
ATOM 2653 C CA . ILE B 1 157 ? 3.668 -9.594 -11.555 1 97.06 157 ILE B CA 1
ATOM 2654 C C . ILE B 1 157 ? 3.789 -8.789 -12.844 1 97.06 157 ILE B C 1
ATOM 2656 O O . ILE B 1 157 ? 3.109 -9.078 -13.836 1 97.06 157 ILE B O 1
ATOM 2660 N N . ARG B 1 158 ? 4.629 -7.754 -12.82 1 96.62 158 ARG B N 1
ATOM 2661 C CA . ARG B 1 158 ? 4.855 -6.879 -13.961 1 96.62 158 ARG B CA 1
ATOM 2662 C C . ARG B 1 158 ? 6.332 -6.539 -14.109 1 96.62 158 ARG B C 1
ATOM 2664 O O . ARG B 1 158 ? 7.105 -6.688 -13.156 1 96.62 158 ARG B O 1
ATOM 2671 N N . MET B 1 159 ? 6.652 -6.121 -15.305 1 97.06 159 MET B N 1
ATOM 2672 C CA . MET B 1 159 ? 8 -5.586 -15.484 1 97.06 159 MET B CA 1
ATOM 2673 C C . MET B 1 159 ? 8.148 -4.242 -14.781 1 97.06 159 MET B C 1
ATOM 2675 O O . MET B 1 159 ? 7.246 -3.402 -14.836 1 97.06 159 MET B O 1
ATOM 2679 N N . ARG B 1 160 ? 9.32 -4.086 -14.148 1 97.25 160 ARG B N 1
ATOM 2680 C CA . ARG B 1 160 ? 9.57 -2.836 -13.43 1 97.25 160 ARG B CA 1
ATOM 2681 C C . ARG B 1 160 ? 9.484 -1.642 -14.375 1 97.25 160 ARG B C 1
ATOM 2683 O O . ARG B 1 160 ? 8.938 -0.599 -14.016 1 97.25 160 ARG B O 1
ATOM 2690 N N . THR B 1 161 ? 9.969 -1.766 -15.547 1 96.12 161 THR B N 1
ATOM 2691 C CA . THR B 1 161 ? 9.977 -0.68 -16.531 1 96.12 161 THR B CA 1
ATOM 2692 C C . THR B 1 161 ? 8.555 -0.291 -16.906 1 96.12 161 THR B C 1
ATOM 2694 O O . THR B 1 161 ? 8.258 0.889 -17.125 1 96.12 161 THR B O 1
ATOM 2697 N N . GLU B 1 162 ? 7.688 -1.212 -17 1 94.69 162 GLU B N 1
ATOM 2698 C CA . GLU B 1 162 ? 6.285 -0.946 -17.312 1 94.69 162 GLU B CA 1
ATOM 2699 C C . GLU B 1 162 ? 5.617 -0.14 -16.203 1 94.69 162 GLU B C 1
ATOM 2701 O O . GLU B 1 162 ? 4.895 0.82 -16.469 1 94.69 162 GLU B O 1
ATOM 2706 N N . VAL B 1 163 ? 5.883 -0.522 -14.969 1 95.94 163 VAL B N 1
ATOM 2707 C CA . VAL B 1 163 ? 5.277 0.125 -13.812 1 95.94 163 VAL B CA 1
ATOM 2708 C C . VAL B 1 163 ? 5.781 1.561 -13.695 1 95.94 163 VAL B C 1
ATOM 2710 O O . VAL B 1 163 ? 5.012 2.475 -13.391 1 95.94 163 VAL B O 1
ATOM 2713 N N . GLU B 1 164 ? 7.051 1.769 -13.977 1 93.81 164 GLU B N 1
ATOM 2714 C CA . GLU B 1 164 ? 7.641 3.104 -13.953 1 93.81 164 GLU B CA 1
ATOM 2715 C C . GLU B 1 164 ? 7.039 3.996 -15.031 1 93.81 164 GLU B C 1
ATOM 2717 O O . GLU B 1 164 ? 6.797 5.184 -14.797 1 93.81 164 GLU B O 1
ATOM 2722 N N . GLU B 1 165 ? 6.801 3.459 -16.141 1 93.38 165 GLU B N 1
ATOM 2723 C CA . GLU B 1 165 ? 6.195 4.203 -17.25 1 93.38 165 GLU B CA 1
ATOM 2724 C C . GLU B 1 165 ? 4.758 4.602 -16.922 1 93.38 165 GLU B C 1
ATOM 2726 O O . GLU B 1 165 ? 4.328 5.711 -17.234 1 93.38 165 GLU B O 1
ATOM 2731 N N . MET B 1 166 ? 4.051 3.705 -16.312 1 91.44 166 MET B N 1
ATOM 2732 C CA . MET B 1 166 ? 2.682 4.004 -15.898 1 91.44 166 MET B CA 1
ATOM 2733 C C . MET B 1 166 ? 2.654 5.152 -14.898 1 91.44 166 MET B C 1
ATOM 2735 O O . MET B 1 166 ? 1.801 6.035 -14.984 1 91.44 166 MET B O 1
ATOM 2739 N N . ALA B 1 167 ? 3.586 5.117 -13.938 1 89.25 167 ALA B N 1
ATOM 2740 C CA . ALA B 1 167 ? 3.674 6.164 -12.922 1 89.25 167 ALA B CA 1
ATOM 2741 C C . ALA B 1 167 ? 4.027 7.512 -13.547 1 89.25 167 ALA B C 1
ATOM 2743 O O . ALA B 1 167 ? 3.521 8.555 -13.125 1 89.25 167 ALA B O 1
ATOM 2744 N N . ALA B 1 168 ? 4.883 7.492 -14.539 1 87.5 168 ALA B N 1
ATOM 2745 C CA . ALA B 1 168 ? 5.312 8.719 -15.219 1 87.5 168 ALA B CA 1
ATOM 2746 C C . ALA B 1 168 ? 4.164 9.344 -16 1 87.5 168 ALA B C 1
ATOM 2748 O O . ALA B 1 168 ? 4.02 10.57 -16.031 1 87.5 168 ALA B O 1
ATOM 2749 N N . LYS B 1 169 ? 3.332 8.562 -16.578 1 84 169 LYS B N 1
ATOM 2750 C CA . LYS B 1 169 ? 2.195 9.039 -17.359 1 84 169 LYS B CA 1
ATOM 2751 C C . LYS B 1 169 ? 1.153 9.703 -16.469 1 84 169 LYS B C 1
ATOM 2753 O O . LYS B 1 169 ? 0.527 10.695 -16.859 1 84 169 LYS B O 1
ATOM 2758 N N . GLU B 1 170 ? 0.985 9.195 -15.32 1 79.69 170 GLU B N 1
ATOM 2759 C CA . GLU B 1 170 ? 0.012 9.75 -14.383 1 79.69 170 GLU B CA 1
ATOM 2760 C C . GLU B 1 170 ? 0.448 11.125 -13.875 1 79.69 170 GLU B C 1
ATOM 2762 O O . GLU B 1 170 ? -0.385 12.008 -13.688 1 79.69 170 GLU B O 1
ATOM 2767 N N . THR B 1 171 ? 1.724 11.305 -13.703 1 72.5 171 THR B N 1
ATOM 2768 C CA . THR B 1 171 ? 2.26 12.578 -13.234 1 72.5 171 THR B CA 1
ATOM 2769 C C . THR B 1 171 ? 2.143 13.648 -14.32 1 72.5 171 THR B C 1
ATOM 2771 O O . THR B 1 171 ? 1.835 14.805 -14.031 1 72.5 171 THR B O 1
ATOM 2774 N N . ASP B 1 172 ? 2.301 13.273 -15.539 1 70.94 172 ASP B N 1
ATOM 2775 C CA . ASP B 1 172 ? 2.248 14.203 -16.656 1 70.94 172 ASP B CA 1
ATOM 2776 C C . ASP B 1 172 ? 0.823 14.688 -16.906 1 70.94 172 ASP B C 1
ATOM 2778 O O . ASP B 1 172 ? 0.61 15.859 -17.25 1 70.94 172 ASP B O 1
ATOM 2782 N N . THR B 1 173 ? -0.14 13.875 -16.766 1 65.5 173 THR B N 1
ATOM 2783 C CA . THR B 1 173 ? -1.534 14.227 -17 1 65.5 173 THR B CA 1
ATOM 2784 C C . THR B 1 173 ? -2.031 15.227 -15.969 1 65.5 173 THR B C 1
ATOM 2786 O O . THR B 1 173 ? -2.746 16.172 -16.297 1 65.5 173 THR B O 1
ATOM 2789 N N . VAL B 1 174 ? -1.475 15.211 -14.805 1 62.03 174 VAL B N 1
ATOM 2790 C CA . VAL B 1 174 ? -1.89 16.109 -13.742 1 62.03 174 VAL B CA 1
ATOM 2791 C C . VAL B 1 174 ? -1.266 17.5 -13.961 1 62.03 174 VAL B C 1
ATOM 2793 O O . VAL B 1 174 ? -1.912 18.516 -13.734 1 62.03 174 VAL B O 1
ATOM 2796 N N . THR B 1 175 ? 0.029 17.484 -14.445 1 58.16 175 THR B N 1
ATOM 2797 C CA . THR B 1 175 ? 0.706 18.75 -14.68 1 58.16 175 THR B CA 1
ATOM 2798 C C . THR B 1 175 ? 0.093 19.469 -15.883 1 58.16 175 THR B C 1
ATOM 2800 O O . THR B 1 175 ? 0.045 20.703 -15.914 1 58.16 175 THR B O 1
ATOM 2803 N N . ALA B 1 176 ? -0.464 18.688 -16.797 1 58.69 176 ALA B N 1
ATOM 2804 C CA . ALA B 1 176 ? -1.034 19.281 -18 1 58.69 176 ALA B CA 1
ATOM 2805 C C . ALA B 1 176 ? -2.416 19.875 -17.719 1 58.69 176 ALA B C 1
ATOM 2807 O O . ALA B 1 176 ? -2.852 20.797 -18.391 1 58.69 176 ALA B O 1
ATOM 2808 N N . SER B 1 177 ? -3.084 19.359 -16.719 1 47.59 177 SER B N 1
ATOM 2809 C CA . SER B 1 177 ? -4.434 19.828 -16.422 1 47.59 177 SER B CA 1
ATOM 2810 C C . SER B 1 177 ? -4.418 20.969 -15.422 1 47.59 177 SER B C 1
ATOM 2812 O O . SER B 1 177 ? -5.473 21.5 -15.062 1 47.59 177 SER B O 1
ATOM 2814 N N . LYS B 1 178 ? -3.273 21.359 -14.922 1 43.44 178 LYS B N 1
ATOM 2815 C CA . LYS B 1 178 ? -3.16 22.531 -14.07 1 43.44 178 LYS B CA 1
ATOM 2816 C C . LYS B 1 178 ? -2.91 23.781 -14.898 1 43.44 178 LYS B C 1
ATOM 2818 O O . LYS B 1 178 ? -2.197 23.734 -15.906 1 43.44 178 LYS B O 1
#

Sequence (356 aa):
MFYGSPMSMSPPFKNKFKRQSRTFTQVLNRTLSYRDRCSVAGIIQVIDDPAELSTQISAPGVLKIFGDGICSGTNYKSVLATPYSSAQELVKEALERYSLCKTQAGKFVLCDVIGKFEGVEKYWKMECLRALGDNERPLLIQDLWKPKEGFARRFEIRMRTEVEEMAAKETDTVTASKMFYGSPMSMSPPFKNKFKRQSRTFTQVLNRTLSYRDRCSVAGIIQVIDDPAELSTQISAPGVLKIFGDGICSGTNYKSVLATPYSSAQELVKEALERYSLCKTQAGKFVLCDVIGKFEGVEKYWKMECLRALGDNERPLLIQDLWKPKEGFARRFEIRMRTEVEEMAAKETDTVTASK

Secondary structure (DSSP, 8-state):
------------------S--------------SS-S-S----------TTBSSB--SSSEEEEEE-TTTSTT--EEEEEE-TT--HHHHHHHHHHHTT--GGGGGGEEEEEEEEEEETTTTEEEEEEEEEPPTT--HHHHHHHEEEPTT-EEEEEEEEHHHHHHHHHHHHHHHHHT-/---------------------------------S----S----------TTBTTB-TT-SSEEEEE-TTTSTT--EEEEE--TT--HHHHHHHHHHHTT--GGGGGGEEEEEEEEEEETTTTEEEEEEEEEPPTT--HHHHHHHEEEPTT-EEEEEEEEHHHHHHHHHHHHHHHHHT-

Solvent-accessible surface area (backbone atoms only — not comparable to full-atom values): 21269 Å² total; per-residue (Å²): 135,90,80,83,85,81,79,83,74,86,83,85,83,76,78,66,82,79,83,77,76,79,82,76,79,76,74,78,75,78,73,80,72,83,72,76,87,69,79,81,74,78,69,70,79,50,76,56,50,83,39,40,68,20,46,54,72,55,73,85,25,47,35,35,37,26,29,57,74,76,37,82,93,44,62,63,46,79,34,82,39,36,66,78,37,26,30,48,58,49,42,28,53,46,29,47,74,69,73,41,68,41,91,53,38,84,52,44,36,42,24,52,28,35,24,37,69,45,74,94,86,49,46,82,41,80,74,48,78,41,78,52,52,57,77,37,31,58,54,44,47,56,61,44,42,29,54,26,89,89,34,24,30,39,35,31,41,35,45,44,68,57,55,52,50,54,56,52,52,56,55,50,55,55,61,68,75,100,141,81,84,88,82,90,80,90,78,86,87,86,76,84,72,80,82,77,88,80,82,81,66,82,74,76,77,80,76,77,74,81,73,84,72,76,86,71,80,81,74,78,72,60,80,35,71,54,48,82,39,37,68,22,46,56,51,46,52,88,26,50,36,35,36,26,28,58,75,74,36,79,93,45,62,64,48,81,33,82,38,48,67,78,37,27,31,45,59,49,42,28,53,45,29,46,74,69,72,41,69,41,90,52,38,84,52,43,35,41,25,52,29,36,24,35,69,42,74,94,85,49,46,81,40,81,73,49,76,43,78,51,52,58,77,38,31,58,53,45,47,56,61,45,44,31,54,26,89,89,34,24,30,39,36,32,42,33,46,43,68,57,54,52,50,53,54,52,53,57,54,50,56,56,61,67,74,99

Foldseek 3Di:
DDDDDDDDDDDDDPPVPDDDDDPPPPPPPPPVPPPPVDDDDPPPPQVPPPQEPFFSPDAQGWGWAQECAPDPPDGTDTDGHDQQDFFLNRLLVRCVVVVHDSVVSVQKWKKKWKFFQDDPVRDTDTDDIDTGDRRHGVVNCPVPDGHDPRIHIHIYMHGPVVVVVVVVVVVVVVVVVD/DDDDDDDDDDDDDPCPPDDDDPPPPPPPPPPVPPPPPDDDDPPPQQPPPPQEPFDRRPDAFWGWAQACAPDPPDGTDIGGFHQQDFFLNRLLRRCVVVVHDSVVSVQKWKKKWKFFQDDPVRDTDTDDIDTGDRRHGVVNCPVPDTHDPRIHIHIYMHGPVVVVVVVVVVVVVVVVVD